Protein AF-A0A7V2Z193-F1 (afdb_monomer)

Mean predicted aligned error: 3.01 Å

Foldseek 3Di:
DEEEPLFLQFCVVLVVVVVVVCQLPPNPDPVSVCCVVPPDDDYHHHLPPVCNVVVHRQVCDPPARSQFQQFDHGPDPSSNCCVVCVLVVCVLQAAEAEYEGQNDDDDQLNVADEWQADPPPQQNVLRLVVQVVCQVPPDDDHHGHSVSYAHQPHDCNYPVVNPRHHGPLHSVCPHHNYRYRIYD

Secondary structure (DSSP, 8-state):
-EEE-SSTT-THHHHHHHHHHHHHHH--SHHHHHHHHH----EES-SSHHHHHHT---TT-SSS-GGGBTSSS-SSHHHHHHHHHHHHHHTT---EEEEE----SSSTTTTSB--B--SSHHHHHHHHHHHHHHHHH--SS--B-GGG-B-TTBTTBSGGGGTT-B-HHHHHTTSTT-SEEEE-

Radius of gyration: 15.98 Å; Cα contacts (8 Å, |Δi|>4): 306; chains: 1; bounding box: 36×36×44 Å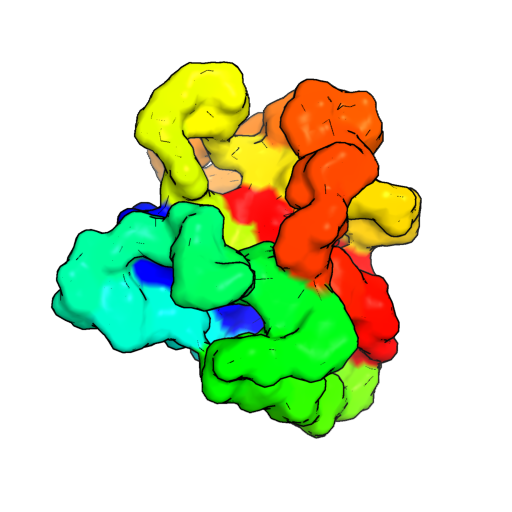

Structure (mmCIF, N/CA/C/O backbone):
data_AF-A0A7V2Z193-F1
#
_entry.id   AF-A0A7V2Z193-F1
#
loop_
_atom_site.group_PDB
_atom_site.id
_atom_site.type_symbol
_atom_site.label_atom_id
_atom_site.label_alt_id
_atom_site.label_comp_id
_atom_site.label_asym_id
_atom_site.label_entity_id
_atom_site.label_seq_id
_atom_site.pdbx_PDB_ins_code
_atom_site.Cartn_x
_atom_site.Cartn_y
_atom_site.Cartn_z
_atom_site.occupancy
_atom_site.B_iso_or_equiv
_atom_site.auth_seq_id
_atom_site.auth_comp_id
_atom_site.auth_asym_id
_atom_site.auth_atom_id
_atom_site.pdbx_PDB_model_num
ATOM 1 N N . MET A 1 1 ? -5.030 -5.601 4.490 1.00 96.94 1 MET A N 1
ATOM 2 C CA . MET A 1 1 ? -3.732 -6.022 3.927 1.00 96.94 1 MET A CA 1
ATOM 3 C C . MET A 1 1 ? -2.766 -4.854 3.971 1.00 96.94 1 MET A C 1
ATOM 5 O O . MET A 1 1 ? -3.168 -3.756 3.600 1.00 96.94 1 MET A O 1
ATOM 9 N N . ILE A 1 2 ? -1.534 -5.078 4.424 1.00 98.50 2 ILE A N 1
ATOM 10 C CA . ILE A 1 2 ? -0.455 -4.082 4.411 1.00 98.50 2 ILE A CA 1
ATOM 11 C C . ILE A 1 2 ? 0.783 -4.733 3.792 1.00 98.50 2 ILE A C 1
ATOM 13 O O . ILE A 1 2 ? 1.242 -5.763 4.286 1.00 98.50 2 ILE A O 1
ATOM 17 N N . THR A 1 3 ? 1.315 -4.153 2.724 1.00 98.44 3 THR A N 1
ATOM 18 C CA . THR A 1 3 ? 2.575 -4.562 2.098 1.00 98.44 3 THR A CA 1
ATOM 19 C C . THR A 1 3 ? 3.629 -3.487 2.267 1.00 98.44 3 THR A C 1
ATOM 21 O O . THR A 1 3 ? 3.339 -2.295 2.377 1.00 98.44 3 THR A O 1
ATOM 24 N N . CYS A 1 4 ? 4.875 -3.932 2.311 1.00 98.25 4 CYS A N 1
ATOM 25 C CA . CYS A 1 4 ? 6.049 -3.087 2.365 1.00 98.25 4 CYS A CA 1
ATOM 26 C C . CYS A 1 4 ? 7.121 -3.688 1.460 1.00 98.25 4 CYS A C 1
ATOM 28 O O . CYS A 1 4 ? 7.190 -4.910 1.284 1.00 98.25 4 CYS A O 1
ATOM 30 N N . ARG A 1 5 ? 8.029 -2.835 0.978 1.00 97.25 5 ARG A N 1
ATOM 31 C CA . ARG A 1 5 ? 9.293 -3.272 0.365 1.00 97.25 5 ARG A CA 1
ATOM 32 C C . ARG A 1 5 ? 9.087 -4.113 -0.894 1.00 97.25 5 ARG A C 1
ATOM 34 O O . ARG A 1 5 ? 9.809 -5.081 -1.119 1.00 97.25 5 ARG A O 1
ATOM 41 N N . HIS A 1 6 ? 8.126 -3.727 -1.734 1.00 97.38 6 HIS A N 1
ATOM 42 C CA . HIS A 1 6 ? 8.181 -4.102 -3.149 1.00 97.38 6 HIS A CA 1
ATOM 43 C C . HIS A 1 6 ? 9.456 -3.554 -3.780 1.00 97.38 6 HIS A C 1
ATOM 45 O O . HIS A 1 6 ? 10.157 -4.282 -4.469 1.00 97.38 6 HIS A O 1
ATOM 51 N N . HIS A 1 7 ? 9.821 -2.308 -3.475 1.00 96.44 7 HIS A N 1
ATOM 52 C CA . HIS A 1 7 ? 11.173 -1.831 -3.735 1.00 96.44 7 HIS A CA 1
ATOM 53 C C . HIS A 1 7 ? 12.033 -2.034 -2.481 1.00 96.44 7 HIS A C 1
ATOM 55 O O . HIS A 1 7 ? 11.823 -1.424 -1.428 1.00 96.44 7 HIS A O 1
ATOM 61 N N . CYS A 1 8 ? 13.018 -2.916 -2.593 1.00 94.94 8 CYS A N 1
ATOM 62 C CA . CYS A 1 8 ? 13.826 -3.384 -1.477 1.00 94.94 8 CYS A CA 1
ATOM 63 C C . CYS A 1 8 ? 14.765 -2.345 -0.842 1.00 94.94 8 CYS A C 1
ATOM 65 O O . CYS A 1 8 ? 15.357 -2.657 0.182 1.00 94.94 8 CYS A O 1
ATOM 67 N N . CYS A 1 9 ? 14.907 -1.116 -1.347 1.00 94.62 9 CYS A N 1
ATOM 68 C CA . CYS A 1 9 ? 15.677 -0.071 -0.651 1.00 94.62 9 CYS A CA 1
ATOM 69 C C . CYS A 1 9 ? 14.842 0.788 0.310 1.00 94.62 9 CYS A C 1
ATOM 71 O O . CYS A 1 9 ? 15.392 1.477 1.166 1.00 94.62 9 CYS A O 1
ATOM 73 N N . GLU A 1 10 ? 13.512 0.742 0.212 1.00 95.56 10 GLU A N 1
ATOM 74 C CA . GLU A 1 10 ? 12.585 1.673 0.868 1.00 95.56 10 GLU A CA 1
ATOM 75 C C . GLU A 1 10 ? 12.369 1.371 2.358 1.00 95.56 10 GLU A C 1
ATOM 77 O O . GLU A 1 10 ? 11.301 0.953 2.776 1.00 95.56 10 GLU A O 1
ATOM 82 N N . MET A 1 11 ? 13.420 1.458 3.176 1.00 94.38 11 MET A N 1
ATOM 83 C CA . MET A 1 11 ? 13.423 0.879 4.534 1.00 94.38 11 MET A CA 1
ATOM 84 C C . MET A 1 11 ? 12.600 1.680 5.541 1.00 94.38 11 MET A C 1
ATOM 86 O O . MET A 1 11 ? 12.178 1.143 6.562 1.00 94.38 11 MET A O 1
ATOM 90 N N . MET A 1 12 ? 12.343 2.959 5.253 1.00 93.25 12 MET A N 1
ATOM 91 C CA . MET A 1 12 ? 11.612 3.840 6.166 1.00 93.25 12 MET A CA 1
ATOM 92 C C . MET A 1 12 ? 10.197 3.327 6.440 1.00 93.25 12 MET A C 1
ATOM 94 O O . MET A 1 12 ? 9.686 3.476 7.548 1.00 93.25 12 MET A O 1
ATOM 98 N N . VAL A 1 13 ? 9.591 2.644 5.468 1.00 94.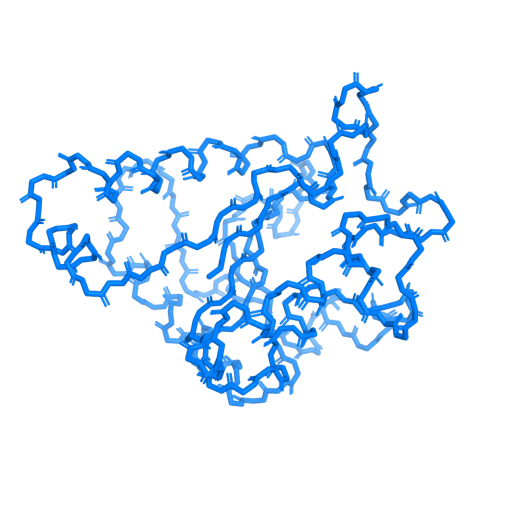75 13 VAL A N 1
ATOM 99 C CA . VAL A 1 13 ? 8.236 2.101 5.597 1.00 94.75 13 VAL A CA 1
ATOM 100 C C . VAL A 1 13 ? 8.154 0.943 6.594 1.00 94.75 13 VAL A C 1
ATOM 102 O O . VAL A 1 13 ? 7.091 0.707 7.167 1.00 94.75 13 VAL A O 1
ATOM 105 N N . ASN A 1 14 ? 9.269 0.255 6.879 1.00 96.81 14 ASN A N 1
ATOM 106 C CA . ASN A 1 14 ? 9.291 -0.776 7.914 1.00 96.81 14 ASN A CA 1
ATOM 107 C C . ASN A 1 14 ? 9.116 -0.176 9.319 1.00 96.81 14 ASN A C 1
ATOM 109 O O . ASN A 1 14 ? 8.460 -0.784 10.158 1.00 96.81 14 ASN A O 1
ATOM 113 N N . TYR A 1 15 ? 9.611 1.040 9.567 1.00 95.69 15 TYR A N 1
ATOM 114 C CA . TYR A 1 15 ? 9.345 1.742 10.828 1.00 95.69 15 TYR A CA 1
ATOM 115 C C . TYR A 1 15 ? 7.880 2.182 10.936 1.00 95.69 15 TYR A C 1
ATOM 117 O O . TYR A 1 15 ? 7.301 2.159 12.021 1.00 95.69 15 TYR A O 1
ATOM 125 N N . VAL A 1 16 ? 7.252 2.535 9.808 1.00 95.00 16 VAL A N 1
ATOM 126 C CA . VAL A 1 16 ? 5.815 2.839 9.768 1.00 95.00 16 VAL A CA 1
ATOM 127 C C . VAL A 1 16 ? 5.007 1.597 10.138 1.00 95.00 16 VAL A C 1
ATOM 129 O O . VAL A 1 16 ? 4.164 1.669 11.032 1.00 95.00 16 VAL A O 1
ATOM 132 N N . VAL A 1 17 ? 5.283 0.445 9.513 1.00 97.25 17 VAL A N 1
ATOM 133 C CA . VAL A 1 17 ? 4.541 -0.787 9.820 1.00 97.25 17 VAL A CA 1
ATOM 134 C C . VAL A 1 17 ? 4.829 -1.304 11.232 1.00 97.25 17 VAL A C 1
ATOM 136 O O . VAL A 1 17 ? 3.913 -1.810 11.873 1.00 97.25 17 VAL A O 1
ATOM 139 N N . GLU A 1 18 ? 6.040 -1.115 11.767 1.00 97.25 18 GLU A N 1
ATOM 140 C CA . GLU A 1 18 ? 6.349 -1.405 13.174 1.00 97.25 18 GLU A CA 1
ATOM 141 C C . GLU A 1 18 ? 5.464 -0.578 14.118 1.00 97.25 18 GLU A C 1
ATOM 143 O O . GLU A 1 18 ? 4.825 -1.138 15.010 1.00 97.25 18 GLU A O 1
ATOM 148 N N . GLY A 1 19 ? 5.341 0.731 13.875 1.00 95.06 19 GLY A N 1
ATOM 149 C CA . GLY A 1 19 ? 4.452 1.607 14.642 1.00 95.06 19 GLY A CA 1
ATOM 150 C C . GLY A 1 19 ? 2.979 1.204 14.532 1.00 95.06 19 GLY A C 1
ATOM 151 O O . GLY A 1 19 ? 2.268 1.178 15.538 1.00 95.06 19 GLY A O 1
ATOM 152 N N . MET A 1 20 ? 2.523 0.819 13.334 1.00 95.50 20 MET A N 1
ATOM 153 C CA . MET A 1 20 ? 1.171 0.286 13.141 1.00 95.50 20 MET A CA 1
ATOM 154 C C . MET A 1 20 ? 0.962 -0.992 13.959 1.00 95.50 20 MET A C 1
ATOM 156 O O . MET A 1 20 ? -0.044 -1.110 14.656 1.00 95.50 20 MET A O 1
ATOM 160 N N . ILE A 1 21 ? 1.898 -1.944 13.902 1.00 97.12 21 ILE A N 1
ATOM 161 C CA . ILE A 1 21 ? 1.822 -3.209 14.647 1.00 97.12 21 ILE A CA 1
ATOM 162 C C . ILE A 1 21 ? 1.809 -2.946 16.153 1.00 97.12 21 ILE A C 1
ATOM 164 O O . ILE A 1 21 ? 0.962 -3.498 16.854 1.00 97.12 21 ILE A O 1
ATOM 168 N N . ALA A 1 22 ? 2.686 -2.073 16.650 1.00 96.31 22 ALA A N 1
ATOM 169 C CA . ALA A 1 22 ? 2.729 -1.700 18.060 1.00 96.31 22 ALA A CA 1
ATOM 170 C C . ALA A 1 22 ? 1.399 -1.086 18.523 1.00 96.31 22 ALA A C 1
ATOM 172 O O . ALA A 1 22 ? 0.868 -1.486 19.564 1.00 96.31 22 ALA A O 1
ATOM 173 N N . PHE A 1 23 ? 0.823 -0.182 17.719 1.00 95.50 23 PHE A N 1
ATOM 174 C CA . PHE A 1 23 ? -0.488 0.401 17.993 1.00 95.50 23 PHE A CA 1
ATOM 175 C C . PHE A 1 23 ? -1.572 -0.681 18.061 1.00 95.50 23 PHE A C 1
ATOM 177 O O . PHE A 1 23 ? -2.299 -0.791 19.047 1.00 95.50 23 PHE A O 1
ATOM 184 N N . MET A 1 24 ? -1.641 -1.536 17.039 1.00 95.50 24 MET A N 1
ATOM 185 C CA . MET A 1 24 ? -2.648 -2.589 16.945 1.00 95.50 24 MET A CA 1
ATOM 186 C C . MET A 1 24 ? -2.533 -3.605 18.078 1.00 95.50 24 MET A C 1
ATOM 188 O O . MET A 1 24 ? -3.556 -3.994 18.623 1.00 95.50 24 MET A O 1
ATOM 192 N N . LEU A 1 25 ? -1.333 -4.030 18.472 1.00 94.94 25 LEU A N 1
ATOM 193 C CA . LEU A 1 25 ? -1.164 -5.100 19.460 1.00 94.94 25 LEU A CA 1
ATOM 194 C C . LEU A 1 25 ? -1.267 -4.622 20.911 1.00 94.94 25 LEU A C 1
ATOM 196 O O . LEU A 1 25 ? -1.819 -5.349 21.737 1.00 94.94 25 LEU A O 1
ATOM 200 N N . SER A 1 26 ? -0.773 -3.421 21.220 1.00 94.75 26 SER A N 1
ATOM 201 C CA . SER A 1 26 ? -0.469 -3.052 22.610 1.00 94.75 26 SER A CA 1
ATOM 202 C C . SER A 1 26 ? -1.070 -1.728 23.071 1.00 94.75 26 SER A C 1
ATOM 204 O O . SER A 1 26 ? -1.127 -1.489 24.277 1.00 94.75 26 SER A O 1
ATOM 206 N N . ASP A 1 27 ? -1.526 -0.862 22.163 1.00 96.38 27 ASP A N 1
ATOM 207 C CA . ASP A 1 27 ? -2.028 0.454 22.562 1.00 96.38 27 ASP A CA 1
ATOM 208 C C . ASP A 1 27 ? -3.358 0.332 23.343 1.00 9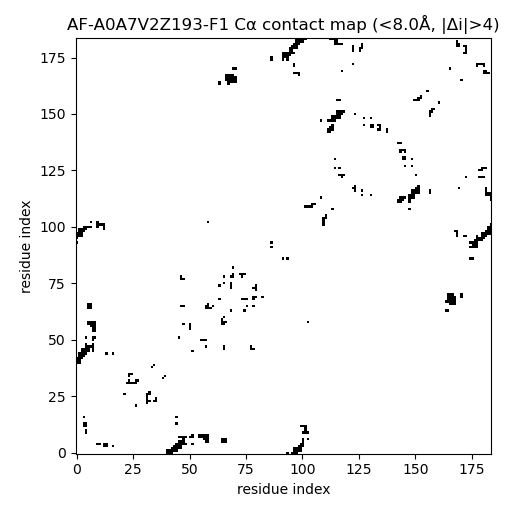6.38 27 ASP A C 1
ATOM 210 O O . ASP A 1 27 ? -4.235 -0.471 22.967 1.00 96.38 27 ASP A O 1
ATOM 214 N N . PRO A 1 28 ? -3.513 1.073 24.459 1.00 96.31 28 PRO A N 1
ATOM 215 C CA . PRO A 1 28 ? -4.716 1.032 25.280 1.00 96.31 28 PRO A CA 1
ATOM 216 C C . PRO A 1 28 ? -5.885 1.834 24.696 1.00 96.31 28 PRO A C 1
ATOM 218 O O . PRO A 1 28 ? -6.988 1.723 25.233 1.00 96.31 28 PRO A O 1
ATOM 221 N N . ALA A 1 29 ? -5.688 2.630 23.640 1.00 95.31 29 ALA A N 1
ATOM 222 C CA . ALA A 1 29 ? -6.742 3.434 23.036 1.00 95.31 29 ALA A CA 1
ATOM 223 C C . ALA A 1 29 ? -7.944 2.566 22.605 1.00 95.31 29 ALA A C 1
ATOM 225 O O . ALA A 1 29 ? -7.756 1.449 22.103 1.00 95.31 29 ALA A O 1
ATOM 226 N N . PRO A 1 30 ? -9.188 3.063 22.757 1.00 96.88 30 PRO A N 1
ATOM 227 C CA . PRO A 1 30 ? -10.386 2.334 22.342 1.00 96.88 30 PRO A CA 1
ATOM 228 C C . PRO A 1 30 ? -10.344 1.880 20.879 1.00 96.88 30 PRO A C 1
ATOM 230 O O . PRO A 1 30 ? -10.802 0.786 20.558 1.00 96.88 30 PRO A O 1
ATOM 233 N N . GLU A 1 31 ? -9.752 2.683 19.993 1.00 95.00 31 GLU A N 1
ATOM 234 C CA . GLU A 1 31 ? -9.587 2.346 18.581 1.00 95.00 31 GLU A CA 1
ATOM 235 C C . GLU A 1 31 ? -8.695 1.116 18.383 1.00 95.00 31 GLU A C 1
ATOM 237 O O . GLU A 1 31 ? -9.049 0.223 17.616 1.00 95.00 31 GLU A O 1
ATOM 242 N N . ALA A 1 32 ? -7.575 1.020 19.104 1.00 96.56 32 ALA A N 1
ATOM 243 C CA . ALA A 1 32 ? -6.684 -0.135 19.031 1.00 96.56 32 ALA A CA 1
ATOM 244 C C . ALA A 1 32 ? -7.358 -1.408 19.572 1.00 96.56 32 ALA A C 1
ATOM 246 O O . ALA A 1 32 ? -7.250 -2.478 18.973 1.00 96.56 32 ALA A O 1
ATOM 247 N N . GLN A 1 33 ? -8.121 -1.293 20.665 1.00 97.38 33 GLN A N 1
ATOM 248 C CA . GLN A 1 33 ? -8.916 -2.402 21.208 1.00 97.38 33 GLN A CA 1
ATOM 249 C C . GLN A 1 33 ? -9.986 -2.887 20.218 1.00 97.38 33 GLN A C 1
ATOM 251 O O . GLN A 1 33 ? -10.180 -4.094 20.039 1.00 97.38 33 GLN A O 1
ATOM 256 N N . TRP A 1 34 ? -10.669 -1.954 19.552 1.00 97.69 34 TRP A N 1
ATOM 257 C CA . TRP A 1 34 ? -11.643 -2.278 18.515 1.00 97.69 34 TRP A CA 1
ATOM 258 C C . TRP A 1 34 ? -10.989 -2.997 17.330 1.00 97.69 34 TRP A C 1
ATOM 260 O O . TRP A 1 34 ? -11.488 -4.038 16.906 1.00 97.69 34 TRP A O 1
ATOM 270 N N . LEU A 1 35 ? -9.834 -2.517 16.851 1.00 97.00 35 LEU A N 1
ATOM 271 C CA . LEU A 1 35 ? -9.088 -3.183 15.779 1.00 97.00 35 LEU A CA 1
ATOM 272 C C . LEU A 1 35 ? -8.742 -4.634 16.141 1.00 97.00 35 LEU A C 1
ATOM 274 O O . LEU A 1 35 ? -9.025 -5.526 15.349 1.00 97.00 35 LEU A O 1
ATOM 278 N N . ARG A 1 36 ? -8.223 -4.897 17.349 1.00 95.19 36 ARG A N 1
ATOM 279 C CA . ARG A 1 36 ? -7.878 -6.264 17.798 1.00 95.19 36 ARG A CA 1
ATOM 280 C C . ARG A 1 36 ? -9.062 -7.225 17.842 1.00 95.19 36 ARG A C 1
ATOM 282 O O . ARG A 1 36 ? -8.878 -8.425 17.680 1.00 95.19 36 ARG A O 1
ATOM 289 N N . SER A 1 37 ? -10.253 -6.709 18.131 1.00 96.38 37 SER A N 1
ATOM 290 C CA . SER A 1 37 ? -11.462 -7.521 18.310 1.00 96.38 37 SER A CA 1
ATOM 291 C C . SER A 1 37 ? -12.304 -7.651 17.042 1.00 96.38 37 SER A C 1
ATOM 293 O O . SER A 1 37 ? -13.131 -8.555 16.964 1.00 96.38 37 SER A O 1
ATOM 295 N N . SER A 1 38 ? -12.115 -6.755 16.070 1.00 97.12 38 SER A N 1
ATOM 296 C CA . SER A 1 38 ? -13.038 -6.594 14.939 1.00 97.12 38 SER A CA 1
ATOM 297 C C . SER A 1 38 ? -12.369 -6.658 13.568 1.00 97.12 38 SER A C 1
ATOM 299 O O . SER A 1 38 ? -13.074 -6.741 12.563 1.00 97.12 38 SER A O 1
ATOM 301 N N . VAL A 1 39 ? -11.036 -6.592 13.496 1.00 97.19 39 VAL A N 1
ATOM 302 C CA . VAL A 1 39 ? -10.301 -6.506 12.230 1.00 97.19 39 VAL A CA 1
ATOM 303 C C . VAL A 1 39 ? -9.207 -7.563 12.172 1.00 97.19 39 VAL A C 1
ATOM 305 O O . VAL A 1 39 ? -8.401 -7.706 13.087 1.00 97.19 39 VAL A O 1
ATOM 308 N N . GLU A 1 40 ? -9.158 -8.277 11.051 1.00 97.06 40 GLU A N 1
ATOM 309 C CA . GLU A 1 40 ? -8.068 -9.193 10.735 1.00 97.06 40 GLU A CA 1
ATOM 310 C C . GLU A 1 40 ? -7.017 -8.484 9.873 1.00 97.06 40 GLU A C 1
ATOM 312 O O . GLU A 1 40 ? -7.336 -7.830 8.873 1.00 97.06 40 GLU A O 1
ATOM 317 N N . PHE A 1 41 ? -5.747 -8.620 10.254 1.00 97.31 41 PHE A N 1
ATOM 318 C CA . PHE A 1 41 ? -4.625 -8.014 9.549 1.00 97.31 41 PHE A CA 1
ATOM 319 C C . PHE A 1 41 ? -3.740 -9.085 8.925 1.00 97.31 41 PHE A C 1
ATOM 321 O O . PHE A 1 41 ? -3.175 -9.922 9.620 1.00 97.31 41 PHE A O 1
ATOM 328 N N . LEU A 1 42 ? -3.551 -8.982 7.612 1.00 97.75 42 LEU A N 1
ATOM 329 C CA . LEU A 1 42 ? -2.461 -9.628 6.895 1.00 97.75 42 LEU A CA 1
ATOM 330 C C . LEU A 1 42 ? -1.409 -8.564 6.573 1.00 97.75 42 LEU A C 1
ATOM 332 O O . LEU A 1 42 ? -1.738 -7.539 5.962 1.00 97.75 42 LEU A O 1
ATOM 336 N N . ILE A 1 43 ? -0.174 -8.786 7.026 1.00 98.25 43 ILE A N 1
ATOM 337 C CA . ILE A 1 43 ? 0.944 -7.848 6.890 1.00 98.25 43 ILE A CA 1
ATOM 338 C C . ILE A 1 43 ? 2.137 -8.583 6.291 1.00 98.25 43 ILE A C 1
ATOM 340 O O . ILE A 1 43 ? 2.565 -9.607 6.820 1.00 98.25 43 ILE A O 1
ATOM 344 N N . VAL A 1 44 ? 2.689 -8.039 5.209 1.00 98.31 44 VAL A N 1
ATOM 345 C CA . VAL A 1 44 ? 3.875 -8.572 4.534 1.00 98.31 44 VAL A CA 1
ATOM 346 C C . VAL A 1 44 ? 4.957 -7.494 4.551 1.00 98.31 44 VAL A C 1
ATOM 348 O O . VAL A 1 44 ? 4.934 -6.592 3.713 1.00 98.31 44 VAL A O 1
ATOM 351 N N . PRO A 1 45 ? 5.889 -7.547 5.524 1.00 97.56 45 PRO A N 1
ATOM 352 C CA . PRO A 1 45 ? 6.872 -6.484 5.734 1.00 97.56 45 PRO A CA 1
ATOM 353 C C . PRO A 1 45 ? 7.983 -6.463 4.674 1.00 97.56 45 PRO A C 1
ATOM 355 O O . PRO A 1 45 ? 8.676 -5.455 4.545 1.00 97.56 45 PRO A O 1
ATOM 358 N N . PHE A 1 46 ? 8.159 -7.565 3.938 1.00 97.94 46 PHE A N 1
ATOM 359 C CA . PHE A 1 46 ? 9.148 -7.709 2.875 1.00 97.94 46 PHE A CA 1
ATOM 360 C C . PHE A 1 46 ? 8.549 -8.476 1.699 1.00 97.94 46 PHE A C 1
ATOM 362 O O . PHE A 1 46 ? 8.466 -9.703 1.751 1.00 97.94 46 PHE A O 1
ATOM 369 N N . VAL A 1 47 ? 8.125 -7.770 0.649 1.00 98.12 47 VAL A N 1
ATOM 370 C CA . VAL A 1 47 ? 7.720 -8.430 -0.603 1.00 98.12 47 VAL A CA 1
ATOM 371 C C . VAL A 1 47 ? 8.944 -8.878 -1.409 1.00 98.12 47 VAL A C 1
ATOM 373 O O . VAL A 1 47 ? 8.974 -10.017 -1.869 1.00 98.12 47 VAL A O 1
ATOM 376 N N . ASP A 1 48 ? 9.975 -8.037 -1.525 1.00 97.31 48 ASP A N 1
ATOM 377 C CA . ASP A 1 48 ? 11.270 -8.391 -2.126 1.00 97.31 48 ASP A CA 1
ATOM 378 C C . ASP A 1 48 ? 12.317 -8.663 -1.031 1.00 97.31 48 ASP A C 1
ATOM 380 O O . ASP A 1 48 ? 13.210 -7.852 -0.783 1.00 97.31 48 ASP A O 1
ATOM 384 N N . LYS A 1 49 ? 12.162 -9.782 -0.303 1.00 97.19 49 LYS A N 1
ATOM 385 C CA . LYS A 1 49 ? 13.075 -10.164 0.793 1.00 97.19 49 LYS A CA 1
ATOM 386 C C . LYS A 1 49 ? 14.505 -10.389 0.301 1.00 97.19 49 LYS A C 1
ATOM 388 O O . LYS A 1 49 ? 15.429 -9.911 0.949 1.00 97.19 49 LYS A O 1
ATOM 393 N N . ASP A 1 50 ? 14.681 -11.070 -0.825 1.00 96.19 50 ASP A N 1
ATOM 394 C CA . ASP A 1 50 ? 16.012 -11.375 -1.356 1.00 96.19 50 ASP A CA 1
ATOM 395 C C . ASP A 1 50 ? 16.737 -10.079 -1.747 1.00 96.19 50 ASP A C 1
ATOM 397 O O . ASP A 1 50 ? 17.864 -9.845 -1.323 1.00 96.19 50 ASP A O 1
ATOM 401 N N . GLY A 1 51 ? 16.050 -9.151 -2.430 1.00 96.44 51 GLY A N 1
ATOM 402 C CA . GLY A 1 51 ? 16.615 -7.837 -2.741 1.00 96.44 51 GLY A CA 1
ATOM 403 C C . GLY A 1 51 ? 16.948 -7.009 -1.494 1.00 96.44 51 GLY A C 1
ATOM 404 O O . GLY A 1 51 ? 17.885 -6.212 -1.512 1.00 96.44 51 GLY A O 1
ATOM 405 N N . VAL A 1 52 ? 16.214 -7.191 -0.388 1.00 96.75 52 VAL A N 1
ATOM 406 C CA . VAL A 1 52 ? 16.545 -6.546 0.896 1.00 96.75 52 VAL A CA 1
ATOM 407 C C . VAL A 1 52 ? 17.871 -7.074 1.436 1.00 96.75 52 VAL A C 1
ATOM 409 O O . VAL A 1 52 ? 18.685 -6.278 1.901 1.00 96.75 52 VAL A O 1
ATOM 412 N N . GLU A 1 53 ? 18.074 -8.391 1.400 1.00 97.56 53 GLU A N 1
ATOM 413 C CA . GLU A 1 53 ? 19.297 -9.038 1.891 1.00 97.56 53 GLU A CA 1
ATOM 414 C C . GLU A 1 53 ? 20.511 -8.702 1.019 1.00 97.56 53 GLU A C 1
ATOM 416 O O . GLU A 1 53 ? 21.591 -8.449 1.552 1.00 97.56 53 GLU A O 1
ATOM 421 N N . ASP A 1 54 ? 20.308 -8.595 -0.294 1.00 96.81 54 ASP A N 1
ATOM 422 C CA . ASP A 1 54 ? 21.351 -8.249 -1.263 1.00 96.81 54 ASP A CA 1
ATOM 423 C C . ASP A 1 54 ? 21.699 -6.747 -1.282 1.00 96.81 54 ASP A C 1
ATOM 425 O O . ASP A 1 54 ? 22.703 -6.342 -1.871 1.00 96.81 54 ASP A O 1
ATOM 429 N N . GLY A 1 55 ? 20.894 -5.898 -0.630 1.00 94.50 55 GLY A N 1
ATOM 430 C CA . GLY A 1 55 ? 21.080 -4.444 -0.648 1.00 94.50 55 GLY A CA 1
ATOM 431 C C . GLY A 1 55 ? 20.716 -3.797 -1.989 1.00 94.50 55 GLY A C 1
ATOM 432 O O . GLY A 1 55 ? 21.263 -2.750 -2.342 1.00 94.50 55 GLY A O 1
ATOM 433 N N . ASP A 1 56 ? 19.800 -4.410 -2.739 1.00 93.75 56 ASP A N 1
ATOM 434 C CA . ASP A 1 56 ? 19.343 -3.921 -4.036 1.00 93.75 56 ASP A CA 1
ATOM 435 C C . ASP A 1 56 ? 18.501 -2.638 -3.908 1.00 93.75 56 ASP A C 1
ATOM 437 O O . ASP A 1 56 ? 17.899 -2.332 -2.874 1.00 93.75 56 ASP A O 1
ATOM 441 N N . GLN A 1 57 ? 18.377 -1.902 -5.020 1.00 90.06 57 GLN A N 1
ATOM 442 C CA . GLN A 1 57 ? 17.463 -0.759 -5.094 1.00 90.06 57 GLN A CA 1
ATOM 443 C C . GLN A 1 57 ? 15.982 -1.175 -5.196 1.00 90.06 57 GLN A C 1
ATOM 445 O O . GLN A 1 57 ? 15.095 -0.503 -4.672 1.00 90.06 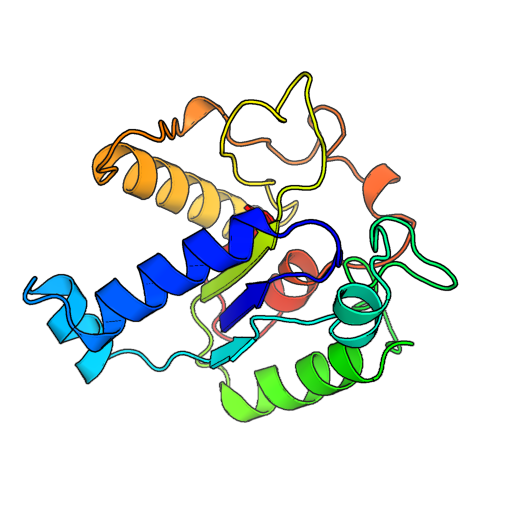57 GLN A O 1
ATOM 450 N N . GLY A 1 58 ? 15.684 -2.259 -5.913 1.00 91.31 58 GLY A N 1
ATOM 451 C CA . GLY A 1 58 ? 14.326 -2.793 -6.100 1.00 91.31 58 GLY A CA 1
ATOM 452 C C . GLY A 1 58 ? 13.464 -2.035 -7.113 1.00 91.31 58 GLY A C 1
ATOM 453 O O . GLY A 1 58 ? 12.814 -2.658 -7.952 1.00 91.31 58 GLY A O 1
ATOM 454 N N . LYS A 1 59 ? 13.498 -0.699 -7.106 1.00 91.25 59 LYS A N 1
ATOM 455 C CA . LYS A 1 59 ? 12.794 0.118 -8.106 1.00 91.25 59 LYS A CA 1
ATOM 456 C C . LYS A 1 59 ? 13.398 -0.071 -9.498 1.00 91.25 59 LYS A C 1
ATOM 458 O O . LYS A 1 59 ? 14.611 0.025 -9.675 1.00 91.25 59 LYS A O 1
ATOM 463 N N . ASN A 1 60 ? 12.544 -0.289 -10.493 1.00 90.31 60 ASN A N 1
ATOM 464 C CA . ASN A 1 60 ? 12.890 -0.635 -11.872 1.00 90.31 60 ASN A CA 1
ATOM 465 C C . ASN A 1 60 ? 13.785 -1.887 -11.993 1.00 90.31 60 ASN A C 1
ATOM 467 O O . ASN A 1 60 ? 14.565 -2.003 -12.946 1.00 90.31 60 ASN A O 1
ATOM 471 N N . ARG A 1 61 ? 13.704 -2.822 -11.033 1.00 89.81 61 ARG A N 1
ATOM 472 C CA . ARG A 1 61 ? 14.472 -4.077 -11.069 1.00 89.81 61 ARG A CA 1
ATOM 473 C C . ARG A 1 61 ? 14.069 -4.924 -12.280 1.00 89.81 61 ARG A C 1
ATOM 475 O O . ARG A 1 61 ? 12.916 -4.935 -12.705 1.00 89.81 61 ARG A O 1
ATOM 482 N N . ARG A 1 62 ? 15.044 -5.623 -12.867 1.00 89.06 62 ARG A N 1
ATOM 483 C CA . ARG A 1 62 ? 14.826 -6.528 -14.007 1.00 89.06 62 ARG A CA 1
ATOM 484 C C . ARG A 1 62 ? 14.421 -7.929 -13.521 1.00 89.06 62 ARG A C 1
ATOM 486 O O . ARG A 1 62 ? 14.875 -8.329 -12.455 1.00 89.06 62 ARG A O 1
ATOM 493 N N . PRO A 1 63 ? 13.657 -8.703 -14.316 1.00 90.50 63 PRO A N 1
ATOM 494 C CA . PRO A 1 63 ? 13.071 -8.324 -15.605 1.00 90.50 63 PRO A CA 1
ATOM 495 C C . PRO A 1 63 ? 11.776 -7.503 -15.478 1.00 90.50 63 PRO A C 1
ATOM 497 O O . PRO A 1 63 ? 11.382 -6.867 -16.451 1.00 90.50 63 PRO A O 1
ATOM 500 N N . ARG A 1 64 ? 11.162 -7.460 -14.290 1.00 92.25 64 ARG A N 1
ATOM 501 C CA . ARG A 1 64 ? 10.032 -6.587 -13.957 1.00 92.25 64 ARG A CA 1
ATOM 502 C C . ARG A 1 64 ? 10.169 -6.107 -12.517 1.00 92.25 64 ARG A C 1
ATOM 504 O O . ARG A 1 64 ? 10.588 -6.862 -11.641 1.00 92.25 64 ARG A O 1
ATOM 511 N N . ASP A 1 65 ? 9.790 -4.861 -12.289 1.00 94.19 65 ASP A N 1
ATOM 512 C CA . ASP A 1 65 ? 9.713 -4.276 -10.958 1.00 94.19 65 ASP A CA 1
ATOM 513 C C . ASP A 1 65 ? 8.673 -5.041 -10.113 1.00 94.19 65 ASP A C 1
ATOM 515 O O . ASP A 1 65 ? 7.555 -5.264 -10.580 1.00 94.19 65 ASP A O 1
ATOM 519 N N . HIS A 1 66 ? 9.017 -5.439 -8.882 1.00 95.81 66 HIS A N 1
ATOM 520 C CA . HIS A 1 66 ? 8.086 -6.101 -7.956 1.00 95.81 66 HIS A CA 1
ATOM 521 C C . HIS A 1 66 ? 6.810 -5.273 -7.738 1.00 95.81 66 HIS A C 1
ATOM 523 O O . HIS A 1 66 ? 5.707 -5.816 -7.723 1.00 95.81 66 HIS A O 1
ATOM 529 N N . GLY A 1 67 ? 6.935 -3.948 -7.643 1.00 94.75 67 GLY A N 1
ATOM 530 C CA . GLY A 1 67 ? 5.829 -2.998 -7.546 1.00 94.75 67 GLY A CA 1
ATOM 531 C C . GLY A 1 67 ? 5.051 -2.812 -8.852 1.00 94.75 67 GLY A C 1
ATOM 532 O O . GLY A 1 67 ? 4.192 -1.931 -8.923 1.00 94.75 67 GLY A O 1
ATOM 533 N N . ARG A 1 68 ? 5.351 -3.587 -9.901 1.00 95.56 68 ARG A N 1
ATOM 534 C CA . ARG A 1 68 ? 4.628 -3.654 -11.184 1.00 95.56 68 ARG A CA 1
ATOM 535 C C . ARG A 1 68 ? 4.271 -5.087 -11.597 1.00 95.56 68 ARG A C 1
ATOM 537 O O . ARG A 1 68 ? 3.783 -5.304 -12.705 1.00 95.56 68 ARG A O 1
ATOM 544 N N . ASP A 1 69 ? 4.505 -6.066 -10.728 1.00 97.00 69 ASP A N 1
ATOM 545 C CA . ASP A 1 69 ? 4.392 -7.488 -11.053 1.00 97.00 69 ASP A CA 1
ATOM 546 C C . ASP A 1 69 ? 3.031 -8.106 -10.691 1.00 97.00 69 ASP A C 1
ATOM 548 O O . ASP A 1 69 ? 2.941 -9.261 -10.271 1.00 97.00 69 ASP A O 1
ATOM 552 N N . TYR A 1 70 ? 1.959 -7.326 -10.855 1.00 96.94 70 TYR A N 1
ATOM 553 C CA . TYR A 1 70 ? 0.581 -7.779 -10.640 1.00 96.94 70 TYR A CA 1
ATOM 554 C C . TYR A 1 70 ? -0.232 -7.934 -11.931 1.00 96.94 70 TYR A C 1
ATOM 556 O O . TYR A 1 70 ? -1.342 -8.457 -11.881 1.00 96.94 70 TYR A O 1
ATOM 564 N N . LEU A 1 71 ? 0.353 -7.569 -13.078 1.00 92.88 71 LEU A N 1
ATOM 565 C CA . LEU A 1 71 ? -0.254 -7.752 -14.396 1.00 92.88 71 LEU A CA 1
ATOM 566 C C . LEU A 1 71 ? -0.034 -9.188 -14.895 1.00 92.88 71 LEU A C 1
ATOM 568 O O . LEU A 1 71 ? 1.098 -9.673 -14.895 1.00 92.88 71 LEU A O 1
ATOM 572 N N . ASP A 1 72 ? -1.099 -9.829 -15.380 1.00 91.00 72 ASP A N 1
ATOM 573 C CA . ASP A 1 72 ? -1.091 -11.167 -15.994 1.00 91.00 72 ASP A CA 1
ATOM 574 C C . ASP A 1 72 ? -0.448 -12.254 -15.125 1.00 91.00 72 ASP A C 1
ATOM 576 O O . ASP A 1 72 ? -0.996 -12.596 -14.085 1.00 91.00 72 ASP A O 1
ATOM 580 N N . GLU A 1 73 ? 0.676 -12.847 -15.526 1.00 94.12 73 GLU A N 1
ATOM 581 C CA . GLU A 1 73 ? 1.446 -13.784 -14.709 1.00 94.12 73 GLU A CA 1
ATOM 582 C C . GLU A 1 73 ? 2.566 -13.031 -13.982 1.00 94.12 73 GLU A C 1
ATOM 584 O O . GLU A 1 73 ? 3.323 -12.262 -14.588 1.00 94.12 73 GLU A O 1
ATOM 589 N N . SER A 1 74 ? 2.657 -13.256 -12.670 1.00 97.12 74 SER A N 1
ATOM 590 C CA . SER A 1 74 ? 3.710 -12.682 -11.838 1.00 97.12 74 SER A CA 1
ATOM 591 C C . SER A 1 74 ? 5.017 -13.438 -12.040 1.00 97.12 74 SER A C 1
ATOM 593 O O . SER A 1 74 ? 5.053 -14.667 -11.937 1.00 97.12 74 SER A O 1
ATOM 595 N N . ILE A 1 75 ? 6.095 -12.701 -12.294 1.00 96.25 75 ILE A N 1
ATOM 596 C CA . ILE A 1 75 ? 7.429 -13.278 -12.467 1.00 96.25 75 ILE A CA 1
ATOM 597 C C . ILE A 1 75 ? 8.080 -13.624 -11.125 1.00 96.25 75 ILE A C 1
ATOM 599 O O . ILE A 1 75 ? 8.865 -14.571 -11.049 1.00 96.25 75 ILE A O 1
ATOM 603 N N . HIS A 1 76 ? 7.751 -12.877 -10.068 1.00 96.75 76 HIS A N 1
ATOM 604 C CA . HIS A 1 76 ? 8.343 -13.058 -8.751 1.00 96.75 76 HIS A CA 1
ATOM 605 C C . HIS A 1 76 ? 7.482 -14.015 -7.919 1.00 96.75 76 HIS A C 1
ATOM 607 O O . HIS A 1 76 ? 6.256 -13.878 -7.865 1.00 96.75 76 HIS A O 1
ATOM 613 N N . PRO A 1 77 ? 8.084 -14.999 -7.227 1.00 97.19 77 PRO A N 1
ATOM 614 C CA . PRO A 1 77 ? 7.325 -15.921 -6.386 1.00 97.19 77 PRO A CA 1
ATOM 615 C C . PRO A 1 77 ? 6.515 -15.221 -5.288 1.00 97.19 77 PRO A C 1
ATOM 617 O O . PRO A 1 77 ? 5.418 -15.672 -4.969 1.00 97.19 77 PRO A O 1
ATOM 620 N N . SER A 1 78 ? 7.028 -14.121 -4.727 1.00 97.50 78 SER A N 1
ATOM 621 C CA . SER A 1 78 ? 6.367 -13.373 -3.653 1.00 97.50 78 SER A CA 1
ATOM 622 C C . SER A 1 78 ? 5.098 -12.662 -4.126 1.00 97.50 78 SER A C 1
ATOM 624 O O . SER A 1 78 ? 4.056 -12.770 -3.481 1.00 97.50 78 SER A O 1
ATOM 626 N N . THR A 1 79 ? 5.137 -11.988 -5.275 1.00 97.88 79 THR A N 1
ATOM 627 C CA . THR A 1 79 ? 3.965 -11.331 -5.877 1.00 97.88 79 THR A CA 1
ATOM 628 C C . THR A 1 79 ? 2.943 -12.357 -6.359 1.00 97.88 79 THR A C 1
ATOM 630 O O . THR A 1 79 ? 1.753 -12.179 -6.093 1.00 97.88 79 THR A O 1
ATOM 633 N N . ARG A 1 80 ? 3.384 -13.480 -6.952 1.00 98.06 80 ARG A N 1
ATOM 634 C CA . ARG A 1 80 ? 2.505 -14.614 -7.288 1.00 98.06 80 ARG A CA 1
ATOM 635 C C . ARG A 1 80 ? 1.778 -15.139 -6.050 1.00 98.06 80 ARG A C 1
ATOM 637 O O . ARG A 1 80 ? 0.552 -15.213 -6.049 1.00 98.06 80 ARG A O 1
ATOM 644 N N . ALA A 1 81 ? 2.517 -15.427 -4.978 1.00 98.19 81 ALA A N 1
ATOM 645 C CA . ALA A 1 81 ? 1.940 -15.918 -3.731 1.00 98.19 81 ALA A CA 1
ATOM 646 C C . ALA A 1 81 ? 0.920 -14.932 -3.143 1.00 98.19 81 ALA A C 1
ATOM 648 O O . ALA A 1 81 ? -0.134 -15.350 -2.673 1.00 98.19 81 ALA A O 1
ATOM 649 N N . LEU A 1 82 ? 1.181 -13.620 -3.211 1.00 98.00 82 LEU A N 1
ATOM 650 C CA . LEU A 1 82 ? 0.220 -12.611 -2.756 1.00 98.00 82 LEU A CA 1
ATOM 651 C C . LEU A 1 82 ? -1.067 -12.609 -3.579 1.00 98.00 82 LEU A C 1
ATOM 653 O O . LEU A 1 82 ? -2.147 -12.461 -3.006 1.00 98.00 82 LEU A O 1
ATOM 657 N N . ARG A 1 83 ? -0.967 -12.786 -4.898 1.00 97.50 83 ARG A N 1
ATOM 658 C CA . ARG A 1 83 ? -2.131 -12.813 -5.791 1.00 97.50 83 ARG A CA 1
ATOM 659 C C . ARG A 1 83 ? -3.009 -14.037 -5.594 1.00 97.50 83 ARG A C 1
ATOM 661 O O . ARG A 1 83 ? -4.220 -13.927 -5.735 1.00 97.50 83 ARG A O 1
ATOM 668 N N . GLU A 1 84 ? -2.414 -15.168 -5.241 1.00 96.50 84 GLU A N 1
ATOM 669 C CA . GLU A 1 84 ? -3.142 -16.398 -4.926 1.00 96.50 84 GLU A CA 1
ATOM 670 C C . GLU A 1 84 ? -3.738 -16.348 -3.512 1.00 96.50 84 GLU A C 1
ATOM 672 O O . GLU A 1 84 ? -4.922 -16.618 -3.307 1.00 96.50 84 GLU A O 1
ATOM 677 N N . MET A 1 85 ? -2.929 -15.957 -2.526 1.00 97.31 85 MET A N 1
ATOM 678 C CA . MET A 1 85 ? -3.302 -15.998 -1.116 1.00 97.31 85 MET A CA 1
ATOM 679 C C . MET A 1 85 ? -4.323 -14.925 -0.747 1.00 97.31 85 MET A C 1
ATOM 681 O O . MET A 1 85 ? -5.246 -15.217 0.004 1.00 97.31 85 MET A O 1
ATOM 685 N N . LEU A 1 86 ? -4.173 -13.680 -1.212 1.00 97.19 86 LEU A N 1
ATOM 686 C CA . LEU A 1 86 ? -4.979 -12.569 -0.696 1.00 97.19 86 LEU A CA 1
ATOM 687 C C . LEU A 1 86 ? -6.484 -12.708 -1.009 1.00 97.19 86 LEU A C 1
ATOM 689 O O . LEU A 1 86 ? -7.287 -12.512 -0.088 1.00 97.19 86 LEU A O 1
ATOM 693 N N . PRO A 1 87 ? -6.912 -13.082 -2.233 1.00 96.56 87 PRO A N 1
ATOM 694 C CA . PRO A 1 87 ? -8.322 -13.348 -2.507 1.00 96.56 87 PRO A CA 1
ATOM 695 C C . PRO A 1 87 ? -8.859 -14.524 -1.683 1.00 96.56 87 PRO A C 1
ATOM 697 O O . PRO A 1 87 ? -9.939 -14.414 -1.108 1.00 96.56 87 PRO A O 1
ATOM 700 N N . ALA A 1 88 ? -8.084 -15.609 -1.561 1.00 96.75 88 ALA A N 1
ATOM 701 C CA . ALA A 1 88 ? -8.477 -16.803 -0.812 1.00 96.75 88 ALA A CA 1
ATOM 702 C C . ALA A 1 88 ? -8.597 -16.542 0.698 1.00 96.75 88 ALA A C 1
ATOM 704 O O . ALA A 1 88 ? -9.554 -16.974 1.330 1.00 96.75 88 ALA A O 1
ATOM 705 N N . TRP A 1 89 ? -7.643 -15.808 1.272 1.00 97.50 89 TRP A N 1
ATOM 706 C CA . TRP A 1 89 ? -7.638 -15.421 2.682 1.00 97.50 89 TRP A CA 1
ATOM 707 C C . TRP A 1 89 ? -8.778 -14.457 3.007 1.00 97.50 89 TRP A C 1
ATOM 709 O O . TRP A 1 89 ? -9.456 -14.609 4.020 1.00 97.50 89 TRP A O 1
ATOM 719 N N . SER A 1 90 ? -9.001 -13.459 2.148 1.00 96.94 90 SER A N 1
ATOM 720 C CA . SER A 1 90 ? -9.999 -12.431 2.437 1.00 96.94 90 SER A CA 1
ATOM 721 C C . SER A 1 90 ? -11.438 -12.896 2.241 1.00 96.94 90 SER A C 1
ATOM 723 O O . SER A 1 90 ? -12.328 -12.326 2.872 1.00 96.94 90 SER A O 1
ATOM 725 N N . ASP A 1 91 ? -11.681 -13.888 1.378 1.00 96.00 91 ASP A N 1
ATOM 726 C CA . ASP A 1 91 ? -13.020 -14.405 1.061 1.00 96.00 91 ASP A CA 1
ATOM 727 C C . ASP A 1 91 ? -14.016 -13.272 0.729 1.00 96.00 91 ASP A C 1
ATOM 729 O O . ASP A 1 91 ? -15.118 -13.169 1.264 1.00 96.00 91 ASP A O 1
ATOM 733 N N . GLY A 1 92 ? -13.553 -12.305 -0.073 1.00 96.50 92 GLY A N 1
ATOM 734 C CA . GLY A 1 92 ? -14.327 -11.125 -0.474 1.00 96.50 92 GLY A CA 1
ATOM 735 C C . GLY A 1 92 ? -14.591 -10.090 0.629 1.00 96.50 92 GLY A C 1
ATOM 736 O O . GLY A 1 92 ? -15.381 -9.168 0.424 1.00 96.50 92 GLY A O 1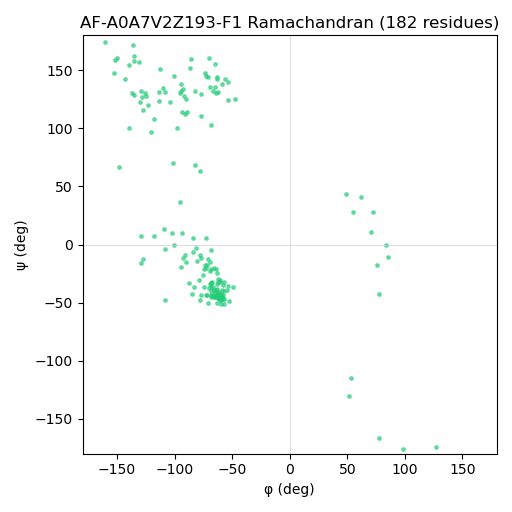
ATOM 737 N N . ARG A 1 93 ? -13.937 -10.207 1.793 1.00 97.19 93 ARG A N 1
ATOM 738 C CA . ARG A 1 93 ? -14.052 -9.271 2.931 1.00 97.19 93 ARG A CA 1
ATOM 739 C C . ARG A 1 93 ? -12.874 -8.299 3.046 1.00 97.19 93 ARG A C 1
ATOM 741 O O . ARG A 1 93 ? -12.749 -7.596 4.051 1.00 97.19 93 ARG A O 1
ATOM 748 N N . LEU A 1 94 ? -11.996 -8.236 2.043 1.00 97.75 94 LEU A N 1
ATOM 749 C CA . LEU A 1 94 ? -10.854 -7.321 2.057 1.00 97.75 94 LEU A CA 1
ATOM 750 C C . LEU A 1 94 ? -11.338 -5.875 1.936 1.00 97.75 94 LEU A C 1
ATOM 752 O O . LEU A 1 94 ? -11.641 -5.438 0.841 1.00 97.75 94 LEU A O 1
ATOM 756 N N . ALA A 1 95 ? -11.362 -5.108 3.027 1.00 98.06 95 ALA A N 1
ATOM 757 C CA . ALA A 1 95 ? -11.819 -3.713 2.989 1.00 98.06 95 ALA A CA 1
ATOM 758 C C . ALA A 1 95 ? -10.710 -2.697 2.655 1.00 98.06 95 ALA A C 1
ATOM 760 O O . ALA A 1 95 ? -10.981 -1.667 2.033 1.00 98.06 95 ALA A O 1
ATOM 761 N N . VAL A 1 96 ? -9.471 -2.970 3.086 1.00 98.31 96 VAL A N 1
ATOM 762 C CA . VAL A 1 96 ? -8.331 -2.041 2.995 1.00 98.31 96 VAL A CA 1
ATOM 763 C C . VAL A 1 96 ? -7.067 -2.766 2.528 1.00 98.31 96 VAL A C 1
ATOM 765 O O . VAL A 1 96 ? -6.679 -3.789 3.108 1.00 98.31 96 VAL A O 1
ATOM 768 N N . ALA A 1 97 ? -6.394 -2.198 1.528 1.00 98.44 97 ALA A N 1
ATOM 769 C CA . ALA A 1 97 ? -5.089 -2.610 1.026 1.00 98.44 97 ALA A CA 1
ATOM 770 C C . ALA A 1 97 ? -4.135 -1.404 0.985 1.00 98.44 97 ALA A C 1
ATOM 772 O O . ALA A 1 97 ? -4.369 -0.439 0.258 1.00 98.44 97 ALA A O 1
ATOM 773 N N . LEU A 1 98 ? -3.073 -1.453 1.788 1.00 98.44 98 LEU A N 1
ATOM 774 C CA . LEU A 1 98 ? -2.055 -0.406 1.858 1.00 98.44 98 LEU A CA 1
ATOM 775 C C . LEU A 1 98 ? -0.737 -0.952 1.334 1.00 98.44 98 LEU A C 1
ATOM 777 O O . LEU A 1 98 ? -0.298 -2.008 1.782 1.00 98.44 98 LEU A O 1
ATOM 781 N N . ASP A 1 99 ? -0.113 -0.207 0.437 1.00 98.25 99 ASP A N 1
ATOM 782 C CA . ASP A 1 99 ? 1.219 -0.491 -0.069 1.00 98.25 99 ASP A CA 1
ATOM 783 C C . ASP A 1 99 ? 2.141 0.660 0.302 1.00 98.25 99 ASP A C 1
ATOM 785 O O . ASP A 1 99 ? 1.975 1.771 -0.202 1.00 98.25 99 ASP A O 1
ATOM 789 N N . LEU A 1 100 ? 3.044 0.427 1.251 1.00 97.75 100 LEU A N 1
ATOM 790 C CA . LEU A 1 100 ? 3.873 1.488 1.814 1.00 97.75 100 LEU A CA 1
ATOM 791 C C . LEU A 1 100 ? 5.174 1.619 1.014 1.00 97.75 100 LEU A C 1
ATOM 793 O O . LEU A 1 100 ? 5.920 0.642 0.888 1.00 97.75 100 LEU A O 1
ATOM 797 N N . HIS A 1 101 ? 5.458 2.830 0.535 1.00 95.75 101 HIS A N 1
ATOM 798 C CA . HIS A 1 101 ? 6.617 3.179 -0.281 1.00 95.75 101 HIS A CA 1
ATOM 799 C C . HIS A 1 101 ? 7.359 4.429 0.231 1.00 95.75 101 HIS A C 1
ATOM 801 O O . HIS A 1 101 ? 6.817 5.291 0.914 1.00 95.75 101 HIS A O 1
ATOM 807 N N . CYS A 1 102 ? 8.638 4.551 -0.121 1.00 92.31 102 CYS A N 1
ATOM 808 C CA . CYS A 1 102 ? 9.420 5.790 0.001 1.00 92.31 102 CYS A CA 1
ATOM 809 C C . CYS A 1 102 ? 10.476 5.878 -1.127 1.00 92.31 102 CYS A C 1
ATOM 811 O O . CYS A 1 102 ? 11.682 5.773 -0.885 1.00 92.31 102 CYS A O 1
ATOM 813 N N . PRO A 1 103 ? 10.044 6.024 -2.394 1.00 80.00 103 PRO A N 1
ATOM 814 C CA . PRO A 1 103 ? 10.806 5.572 -3.562 1.00 80.00 103 PRO A CA 1
ATOM 815 C C . PRO A 1 103 ? 11.915 6.498 -4.037 1.00 80.00 103 PRO A C 1
ATOM 817 O O . PRO A 1 103 ? 12.585 6.206 -5.037 1.00 80.00 103 PRO A O 1
ATOM 820 N N . HIS A 1 104 ? 12.073 7.656 -3.407 1.00 82.50 104 HIS A N 1
ATOM 821 C CA . HIS A 1 104 ? 13.034 8.642 -3.855 1.00 82.50 104 HIS A CA 1
ATOM 822 C C . HIS A 1 104 ? 13.579 9.476 -2.704 1.00 82.50 104 HIS A C 1
ATOM 824 O O . HIS A 1 104 ? 12.991 9.540 -1.632 1.00 82.50 104 HIS A O 1
ATOM 830 N N . ILE A 1 105 ? 14.731 10.095 -2.955 1.00 81.31 105 ILE A N 1
ATOM 831 C CA . ILE A 1 105 ? 15.545 10.736 -1.922 1.00 81.31 105 ILE A CA 1
ATOM 832 C C . ILE A 1 105 ? 15.072 12.170 -1.654 1.00 81.31 105 ILE A C 1
ATOM 834 O O . ILE A 1 105 ? 15.031 12.593 -0.505 1.00 81.31 105 ILE A O 1
ATOM 838 N N . SER A 1 106 ? 14.754 12.933 -2.707 1.00 88.06 106 SER A N 1
ATOM 839 C CA . SER A 1 106 ? 14.396 14.351 -2.592 1.00 88.06 106 SER A CA 1
ATOM 840 C C . SER A 1 106 ? 13.639 14.876 -3.817 1.00 88.06 106 SER A C 1
ATOM 842 O O . SER A 1 106 ? 13.445 14.172 -4.815 1.00 88.06 106 SER A O 1
ATOM 844 N N . GLY A 1 107 ? 13.176 16.124 -3.734 1.00 86.50 107 GLY A N 1
ATOM 845 C CA . GLY A 1 107 ? 12.461 16.809 -4.808 1.00 86.50 107 GLY A CA 1
ATOM 846 C C . GLY A 1 107 ? 10.944 16.781 -4.650 1.00 86.50 107 GLY A C 1
ATOM 847 O O . GLY A 1 107 ? 10.400 16.300 -3.658 1.00 86.50 107 GLY A O 1
ATOM 848 N N . LYS A 1 108 ? 10.246 17.329 -5.648 1.00 81.94 108 LYS A N 1
ATOM 849 C CA . LYS A 1 108 ? 8.791 17.518 -5.612 1.00 81.94 108 LYS A CA 1
ATOM 850 C C . LYS A 1 108 ? 8.081 16.190 -5.300 1.00 81.94 108 LYS A C 1
ATOM 852 O O . LYS A 1 108 ? 8.284 15.209 -6.008 1.00 81.94 108 LYS A O 1
ATOM 857 N N . HIS A 1 109 ? 7.259 16.197 -4.249 1.00 87.69 109 HIS A N 1
ATOM 858 C CA . HIS A 1 109 ? 6.577 15.047 -3.630 1.00 87.69 109 HIS A CA 1
ATOM 859 C C . HIS A 1 109 ? 7.437 14.120 -2.751 1.00 87.69 109 HIS A C 1
ATOM 861 O O . HIS A 1 109 ? 6.879 13.438 -1.910 1.00 87.69 109 HIS A O 1
ATOM 867 N N . ASN A 1 110 ? 8.768 14.125 -2.837 1.00 88.69 110 ASN A N 1
ATOM 868 C CA . ASN A 1 110 ? 9.625 13.190 -2.082 1.00 88.69 110 ASN A CA 1
ATOM 869 C C . ASN A 1 110 ? 10.122 13.744 -0.737 1.00 88.69 110 ASN A C 1
ATOM 871 O O . ASN A 1 110 ? 10.990 13.158 -0.101 1.00 88.69 110 ASN A O 1
ATOM 875 N N . GLU A 1 111 ? 9.583 14.887 -0.318 1.00 90.44 111 GLU A N 1
ATOM 876 C CA . GLU A 1 111 ? 9.857 15.536 0.973 1.00 90.44 111 GLU A CA 1
ATOM 877 C C . GLU A 1 111 ? 8.584 15.645 1.831 1.00 90.44 111 GLU A C 1
ATOM 879 O O . GLU A 1 111 ? 8.573 16.290 2.879 1.00 90.44 111 GLU A O 1
ATOM 884 N N . VAL A 1 112 ? 7.493 15.025 1.373 1.00 92.50 112 VAL A N 1
ATOM 885 C CA . VAL A 1 112 ? 6.186 14.992 2.035 1.00 92.50 112 VAL A CA 1
ATOM 886 C C . VAL A 1 112 ? 5.635 13.569 2.000 1.00 92.50 112 VAL A C 1
ATOM 888 O O . VAL A 1 112 ? 6.021 12.771 1.150 1.00 92.50 112 VAL A O 1
ATOM 891 N N . ILE A 1 113 ? 4.717 13.250 2.911 1.00 94.25 113 ILE A N 1
ATOM 892 C CA . ILE A 1 113 ? 3.965 11.989 2.892 1.00 94.2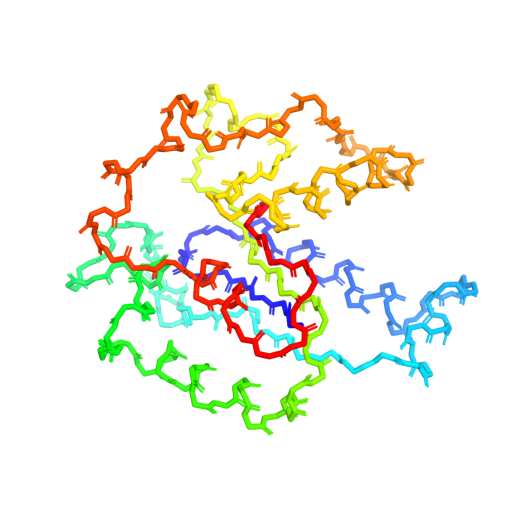5 113 ILE A CA 1
ATOM 893 C C . ILE A 1 113 ? 2.673 12.235 2.116 1.00 94.25 113 ILE A C 1
ATOM 895 O O . ILE A 1 113 ? 1.937 13.172 2.429 1.00 94.25 113 ILE A O 1
ATOM 899 N N . TYR A 1 114 ? 2.383 11.407 1.117 1.00 95.62 114 TYR A N 1
ATOM 900 C CA . TYR A 1 114 ? 1.235 11.603 0.237 1.00 95.62 114 TYR A CA 1
ATOM 901 C C . TYR A 1 114 ? 0.725 10.279 -0.318 1.00 95.62 114 TYR A C 1
ATOM 903 O O . TYR A 1 114 ? 1.443 9.293 -0.367 1.00 95.62 114 TYR A O 1
ATOM 911 N N . LEU A 1 115 ? -0.531 10.266 -0.760 1.00 96.94 115 LEU A N 1
ATOM 912 C CA . LEU A 1 115 ? -1.109 9.113 -1.444 1.00 96.94 115 LEU A CA 1
ATOM 913 C C . LEU A 1 115 ? -1.102 9.351 -2.951 1.00 96.94 115 LEU A C 1
ATOM 915 O O . LEU A 1 115 ? -1.341 10.468 -3.423 1.00 96.94 115 LEU A O 1
ATOM 919 N N . VAL A 1 116 ? -0.895 8.269 -3.695 1.00 96.25 116 VAL A N 1
ATOM 920 C CA . VAL A 1 116 ? -0.945 8.248 -5.160 1.00 96.25 116 VAL A CA 1
ATOM 921 C C . VAL A 1 116 ? -2.366 7.901 -5.596 1.00 96.25 116 VAL A C 1
ATOM 923 O O . VAL A 1 116 ? -2.850 6.793 -5.360 1.00 96.25 116 VAL A O 1
ATOM 926 N N . GLY A 1 117 ? -3.059 8.859 -6.203 1.00 97.50 117 GLY A N 1
ATOM 927 C CA . GLY A 1 117 ? -4.464 8.741 -6.578 1.00 97.50 117 GLY A CA 1
ATOM 928 C C . GLY A 1 117 ? -4.721 7.679 -7.645 1.00 97.50 117 GLY A C 1
ATOM 929 O O . GLY A 1 117 ? -4.009 7.606 -8.648 1.00 97.50 117 GLY A O 1
ATOM 930 N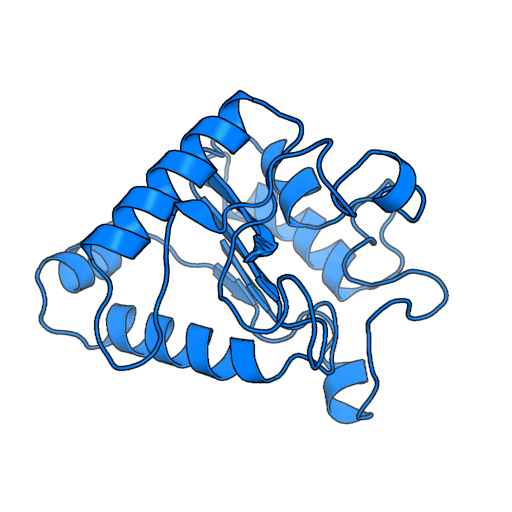 N . SER A 1 118 ? -5.764 6.880 -7.435 1.00 97.69 118 SER A N 1
ATOM 931 C CA . SER A 1 118 ? -6.231 5.859 -8.372 1.00 97.69 118 SER A CA 1
ATOM 932 C C . SER A 1 118 ? -6.951 6.476 -9.582 1.00 97.69 118 SER A C 1
ATOM 934 O O . SER A 1 118 ? -7.630 7.495 -9.425 1.00 97.69 118 SER A O 1
ATOM 936 N N . PRO A 1 119 ? -6.860 5.864 -10.781 1.00 96.38 119 PRO A N 1
ATOM 937 C CA . PRO A 1 119 ? -7.748 6.183 -11.898 1.00 96.38 119 PRO A CA 1
ATOM 938 C C . PRO A 1 119 ? -9.204 5.736 -11.665 1.00 96.38 119 PRO A C 1
ATOM 940 O O . PRO A 1 119 ? -10.103 6.275 -12.305 1.00 96.38 119 PRO A O 1
ATOM 943 N N . ASP A 1 120 ? -9.463 4.776 -10.765 1.00 97.25 120 ASP A N 1
ATOM 944 C CA . ASP A 1 120 ? -10.829 4.426 -10.349 1.00 97.25 120 ASP A CA 1
ATOM 945 C C . ASP A 1 120 ? -11.348 5.492 -9.374 1.00 97.25 120 ASP A C 1
ATOM 947 O O . ASP A 1 120 ? -10.902 5.583 -8.226 1.00 97.25 120 ASP A O 1
ATOM 951 N N . GLU A 1 121 ? -12.331 6.283 -9.812 1.00 97.12 121 GLU A N 1
ATOM 952 C CA . GLU A 1 121 ? -12.925 7.352 -9.009 1.00 97.12 121 GLU A CA 1
ATOM 953 C C . GLU A 1 121 ? -13.510 6.874 -7.675 1.00 97.12 121 GLU A C 1
ATOM 955 O O . GLU A 1 121 ? -13.511 7.627 -6.697 1.00 97.12 121 GLU A O 1
ATOM 960 N N . ARG A 1 122 ? -14.028 5.640 -7.604 1.00 97.81 122 ARG A N 1
ATOM 961 C CA . ARG A 1 122 ? -14.542 5.068 -6.351 1.00 97.81 122 ARG A CA 1
ATOM 962 C C . ARG A 1 122 ? -13.421 4.968 -5.324 1.00 97.81 122 ARG A C 1
ATOM 964 O O . ARG A 1 122 ? -13.608 5.383 -4.184 1.00 97.81 122 ARG A O 1
ATOM 971 N N . ILE A 1 123 ? -12.262 4.474 -5.746 1.00 98.50 123 ILE A N 1
ATOM 972 C CA . ILE A 1 123 ? -11.079 4.328 -4.898 1.00 98.50 123 ILE A CA 1
ATOM 973 C C . ILE A 1 123 ? -10.474 5.694 -4.595 1.00 98.50 123 ILE A C 1
ATOM 975 O O . ILE A 1 123 ? -10.176 5.978 -3.439 1.00 98.50 123 ILE A O 1
ATOM 979 N N . ALA A 1 124 ? -10.362 6.575 -5.593 1.00 98.44 124 ALA A N 1
ATOM 980 C CA . ALA A 1 124 ? -9.827 7.922 -5.410 1.00 98.44 124 ALA A CA 1
ATOM 981 C C . ALA A 1 124 ? -10.608 8.720 -4.352 1.00 98.44 124 ALA A C 1
ATOM 983 O O . ALA A 1 124 ? -10.006 9.401 -3.518 1.00 98.44 124 ALA A O 1
ATOM 984 N N . ARG A 1 125 ? -11.943 8.596 -4.325 1.00 98.50 125 ARG A N 1
ATOM 985 C CA . ARG A 1 125 ? -12.788 9.216 -3.289 1.00 98.50 125 ARG A CA 1
ATOM 986 C C . ARG A 1 125 ? -12.457 8.706 -1.884 1.00 98.50 125 ARG A C 1
ATOM 988 O O . ARG A 1 125 ? -12.348 9.513 -0.959 1.00 98.50 125 ARG A O 1
ATOM 995 N N . GLU A 1 126 ? -12.266 7.399 -1.727 1.00 98.62 126 GLU A N 1
ATOM 996 C CA . GLU A 1 126 ? -11.897 6.782 -0.446 1.00 98.62 126 GLU A CA 1
ATOM 997 C C . GLU A 1 126 ? -10.459 7.143 -0.039 1.00 98.62 126 GLU A C 1
ATOM 999 O O . GLU A 1 126 ? -10.219 7.453 1.127 1.00 98.62 126 GLU A O 1
ATOM 1004 N N . GLN A 1 127 ? -9.515 7.226 -0.985 1.00 98.62 127 GLN A N 1
ATOM 1005 C CA . GLN A 1 127 ? -8.151 7.701 -0.719 1.00 98.62 127 GLN A CA 1
ATOM 1006 C C . GLN A 1 127 ? -8.150 9.141 -0.197 1.00 98.62 127 GLN A C 1
ATOM 1008 O O . GLN A 1 127 ? -7.510 9.429 0.810 1.00 98.62 127 GLN A O 1
ATOM 1013 N N . GLN A 1 128 ? -8.915 10.043 -0.818 1.00 98.50 128 GLN A N 1
ATOM 1014 C CA . GLN A 1 128 ? -9.039 11.428 -0.354 1.00 98.50 128 GLN A CA 1
ATOM 1015 C C . GLN A 1 128 ? -9.723 11.525 1.017 1.00 98.50 128 GLN A C 1
ATOM 1017 O O . GLN A 1 128 ? -9.339 12.354 1.846 1.00 98.50 128 GLN A O 1
ATOM 1022 N N . ALA A 1 129 ? -10.746 10.701 1.271 1.00 98.50 129 ALA A N 1
ATOM 1023 C CA . ALA A 1 129 ? -11.381 10.617 2.584 1.00 98.50 129 ALA A CA 1
ATOM 1024 C C . ALA A 1 129 ? -10.386 10.147 3.649 1.00 98.50 129 ALA A C 1
ATOM 1026 O O . ALA A 1 129 ? -10.284 10.766 4.710 1.00 98.50 129 ALA A O 1
ATOM 1027 N N . PHE A 1 130 ? -9.596 9.124 3.332 1.00 98.12 130 PHE A N 1
ATOM 1028 C CA . PHE A 1 130 ? -8.541 8.628 4.198 1.00 98.12 130 PHE A CA 1
ATOM 1029 C C . PHE A 1 130 ? -7.444 9.675 4.433 1.00 98.12 130 PHE A C 1
ATOM 1031 O O . PHE A 1 130 ? -7.072 9.893 5.581 1.00 98.12 130 PHE A O 1
ATOM 1038 N N . SER A 1 131 ? -7.006 10.418 3.408 1.00 98.12 131 SER A N 1
ATOM 1039 C CA . SER A 1 131 ? -6.055 11.527 3.579 1.00 98.12 131 SER A CA 1
ATOM 1040 C C . SER A 1 131 ? -6.572 12.591 4.553 1.00 98.12 131 SER A C 1
ATOM 1042 O O . SER A 1 131 ? -5.839 13.021 5.439 1.00 98.12 131 SER A O 1
ATOM 1044 N N . ARG A 1 132 ? -7.850 12.987 4.466 1.00 98.38 132 ARG A N 1
ATOM 1045 C CA . ARG A 1 132 ? -8.439 13.943 5.426 1.00 98.38 132 ARG A CA 1
ATOM 1046 C C . ARG A 1 132 ? -8.466 13.394 6.854 1.00 98.38 132 ARG A C 1
ATOM 1048 O O . ARG A 1 132 ? -8.234 14.142 7.799 1.00 98.38 132 ARG A O 1
ATOM 1055 N N . LEU A 1 133 ? -8.739 12.099 7.018 1.00 96.81 133 LEU A N 1
ATOM 1056 C CA . LEU A 1 133 ? -8.721 11.443 8.327 1.00 96.81 133 LEU A CA 1
ATOM 1057 C C . LEU A 1 133 ? -7.305 11.359 8.904 1.00 96.81 133 LEU A C 1
ATOM 1059 O O . LEU A 1 133 ? -7.125 11.667 10.080 1.00 96.81 133 LEU A O 1
ATOM 1063 N N . LEU A 1 134 ? -6.309 11.000 8.089 1.00 95.56 134 LEU A N 1
ATOM 1064 C CA . LEU A 1 134 ? -4.902 11.000 8.493 1.00 95.56 134 LEU A CA 1
ATOM 1065 C C . LEU A 1 134 ? -4.454 12.397 8.913 1.00 95.56 134 LEU A C 1
ATOM 1067 O O . LEU A 1 134 ? -3.881 12.552 9.986 1.00 95.56 134 LEU A O 1
ATOM 1071 N N . GLU A 1 135 ? -4.779 13.423 8.126 1.00 97.31 135 GLU A N 1
ATOM 1072 C CA . GLU A 1 135 ? -4.476 14.809 8.475 1.00 97.31 135 GLU A CA 1
ATOM 1073 C C . GLU A 1 135 ? -5.127 15.206 9.808 1.00 97.31 135 GLU A C 1
ATOM 1075 O O . GLU A 1 135 ? -4.457 15.789 10.658 1.00 97.31 135 GLU A O 1
ATOM 1080 N N . LEU A 1 136 ? -6.401 14.868 10.024 1.00 96.75 136 LEU A N 1
ATOM 1081 C CA . LEU A 1 136 ? -7.135 15.198 11.249 1.00 96.75 136 LEU A CA 1
ATOM 1082 C C . LEU A 1 136 ? -6.600 14.465 12.488 1.00 96.75 136 LEU A C 1
ATOM 1084 O O . LEU A 1 136 ? -6.622 15.017 13.586 1.00 96.75 136 LEU A O 1
ATOM 1088 N N . ARG A 1 137 ? -6.169 13.210 12.328 1.00 92.69 137 ARG A N 1
ATOM 1089 C CA . ARG A 1 137 ? -5.773 12.321 13.431 1.00 92.69 137 ARG A CA 1
ATOM 1090 C C . ARG A 1 137 ? -4.261 12.231 13.629 1.00 92.69 137 ARG A C 1
ATOM 1092 O O . ARG A 1 137 ? -3.841 11.508 14.529 1.00 92.69 137 ARG A O 1
ATOM 1099 N N . ARG A 1 138 ? -3.459 12.933 12.818 1.00 90.62 138 ARG A N 1
ATOM 1100 C C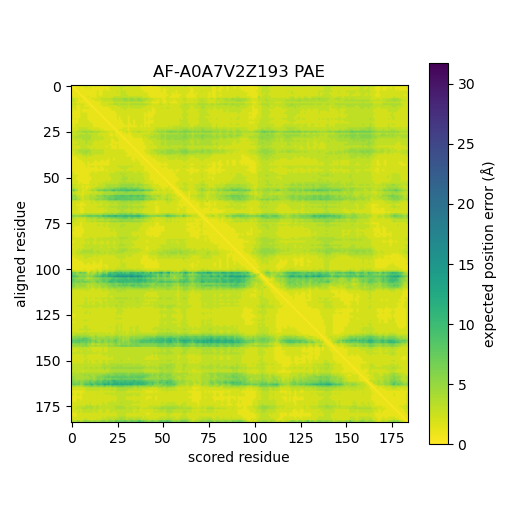A . ARG A 1 138 ? -1.992 12.894 12.879 1.00 90.62 138 ARG A CA 1
ATOM 1101 C C . ARG A 1 138 ? -1.476 13.204 14.283 1.00 90.62 138 ARG A C 1
ATOM 1103 O O . ARG A 1 138 ? -1.967 14.105 14.962 1.00 90.62 138 ARG A O 1
ATOM 1110 N N . GLN A 1 139 ? -0.450 12.471 14.685 1.00 86.50 139 GLN A N 1
ATOM 1111 C CA . GLN A 1 139 ? 0.267 12.649 15.943 1.00 86.50 139 GLN A CA 1
ATOM 1112 C C . GLN A 1 139 ? 1.771 12.569 15.670 1.00 86.50 139 GLN A C 1
ATOM 1114 O O . GLN A 1 139 ? 2.196 12.055 14.636 1.00 86.50 139 GLN A O 1
ATOM 1119 N N . GLY A 1 140 ? 2.582 13.056 16.607 1.00 86.94 140 GLY A N 1
ATOM 1120 C CA . GLY A 1 140 ? 4.037 13.047 16.469 1.00 86.94 140 GLY A CA 1
ATOM 1121 C C . GLY A 1 140 ? 4.574 14.146 15.547 1.00 86.94 140 GLY A C 1
ATOM 1122 O O . GLY A 1 140 ? 3.891 15.124 15.246 1.00 86.94 140 GLY A O 1
ATOM 1123 N N . GLY A 1 141 ? 5.844 14.008 15.161 1.00 87.69 141 GLY A N 1
ATOM 1124 C CA . GLY A 1 141 ? 6.597 15.052 14.456 1.00 87.69 141 GLY A CA 1
ATOM 1125 C C . GLY A 1 141 ? 6.531 15.004 12.928 1.00 87.69 141 GLY A C 1
ATOM 1126 O O . GLY A 1 141 ? 7.008 15.941 12.293 1.00 87.69 141 GLY A O 1
ATOM 1127 N N . LEU A 1 142 ? 5.973 13.945 12.331 1.00 89.06 142 LEU A N 1
ATOM 1128 C CA . LEU A 1 142 ? 5.882 13.817 10.874 1.00 89.06 142 LEU A CA 1
ATOM 1129 C C . LEU A 1 142 ? 4.582 14.459 10.367 1.00 89.06 142 LEU A C 1
ATOM 1131 O O . LEU A 1 142 ? 3.495 13.979 10.702 1.00 89.06 142 LEU A O 1
ATOM 1135 N N . PRO A 1 143 ? 4.655 15.551 9.585 1.00 91.44 143 PRO A N 1
ATOM 1136 C CA . PRO A 1 143 ? 3.464 16.178 9.044 1.00 91.44 143 PRO A CA 1
ATOM 1137 C C . PRO A 1 143 ? 2.850 15.323 7.930 1.00 91.44 143 PRO A C 1
ATOM 1139 O O . PRO A 1 143 ? 3.550 14.713 7.125 1.00 91.44 143 PRO A O 1
ATOM 1142 N N . PHE A 1 144 ? 1.523 15.346 7.858 1.00 95.19 144 PHE A N 1
ATOM 1143 C CA . PHE A 1 144 ? 0.743 14.825 6.743 1.00 95.19 144 PHE A CA 1
ATOM 1144 C C . PHE A 1 144 ? -0.333 15.856 6.411 1.00 95.19 144 PHE A C 1
ATOM 1146 O O . PHE A 1 144 ? -1.061 16.280 7.316 1.00 95.19 144 PHE A O 1
ATOM 1153 N N . PHE A 1 145 ? -0.450 16.243 5.141 1.00 96.44 145 PHE A N 1
ATOM 1154 C CA . PHE A 1 145 ? -1.466 17.189 4.687 1.00 96.44 145 PHE A CA 1
ATOM 1155 C C . PHE A 1 145 ? -2.283 16.592 3.545 1.00 96.44 145 PHE A C 1
ATOM 1157 O O . PHE A 1 145 ? -1.732 16.137 2.545 1.00 96.44 145 PHE A O 1
ATOM 1164 N N . ALA A 1 146 ? -3.614 16.654 3.635 1.00 97.50 146 ALA A N 1
ATOM 1165 C CA . ALA A 1 146 ? -4.476 16.071 2.606 1.00 97.50 146 ALA A CA 1
ATOM 1166 C C . ALA A 1 146 ? -4.320 16.757 1.236 1.00 97.50 146 ALA A C 1
ATOM 1168 O O . ALA A 1 146 ? -4.626 16.156 0.208 1.00 97.50 146 ALA A O 1
ATOM 1169 N N . LYS A 1 147 ? -3.815 17.999 1.211 1.00 96.69 147 LYS A N 1
ATOM 1170 C CA . LYS A 1 147 ? -3.509 18.748 -0.019 1.00 96.69 147 LYS A CA 1
ATOM 1171 C C . LYS A 1 147 ? -2.374 18.133 -0.849 1.00 96.69 147 LYS A C 1
ATOM 1173 O O . LYS A 1 147 ? -2.275 18.460 -2.026 1.00 96.69 147 LYS A O 1
ATOM 1178 N N . ASP A 1 148 ? -1.528 17.296 -0.242 1.00 96.69 148 ASP A N 1
ATOM 1179 C CA . ASP A 1 148 ? -0.373 16.693 -0.917 1.00 96.69 148 ASP A CA 1
ATOM 1180 C C . ASP A 1 148 ? -0.758 15.427 -1.704 1.00 96.69 148 ASP A C 1
ATOM 1182 O O . ASP A 1 148 ? 0.058 14.909 -2.464 1.00 96.69 148 ASP A O 1
ATOM 1186 N N . PHE A 1 149 ? -2.010 14.957 -1.575 1.00 97.31 149 PHE A N 1
ATOM 1187 C CA . PHE A 1 149 ? -2.594 13.900 -2.405 1.00 97.31 149 PHE A CA 1
ATOM 1188 C C . PHE A 1 149 ? -2.321 14.162 -3.891 1.00 97.31 149 PHE A C 1
ATOM 1190 O O . PHE A 1 149 ? -2.673 15.227 -4.396 1.00 97.31 149 PHE A O 1
ATOM 1197 N N . LEU A 1 150 ? -1.730 13.189 -4.594 1.00 97.06 150 LEU A N 1
ATOM 1198 C CA . LEU A 1 150 ? -1.374 13.309 -6.008 1.00 97.06 150 LEU A CA 1
ATOM 1199 C C . LEU A 1 150 ? -2.459 12.662 -6.883 1.00 97.06 150 LEU A C 1
ATOM 1201 O O . LEU A 1 150 ? -2.457 11.436 -7.024 1.00 97.06 150 LEU A O 1
ATOM 1205 N N . PRO A 1 151 ? -3.380 13.426 -7.500 1.00 97.56 151 PRO A N 1
ATOM 1206 C CA . PRO A 1 151 ? -4.464 12.846 -8.285 1.00 97.56 151 PRO A CA 1
ATOM 1207 C C . PRO A 1 151 ? -3.945 12.106 -9.519 1.00 97.56 151 PRO A C 1
ATOM 1209 O O . PRO A 1 151 ? -2.877 12.422 -10.048 1.00 97.56 151 PRO A O 1
ATOM 1212 N N . PHE A 1 152 ? -4.726 11.147 -10.013 1.00 97.75 152 PHE A N 1
ATOM 1213 C CA . PHE A 1 152 ? -4.452 10.550 -11.316 1.00 97.75 152 PHE A CA 1
ATOM 1214 C C . PHE A 1 152 ? -4.577 11.602 -12.431 1.00 97.75 152 PHE A C 1
ATOM 1216 O O . PHE A 1 152 ? -5.426 12.491 -12.377 1.00 97.75 152 PHE A O 1
ATOM 1223 N N . GLY A 1 153 ? -3.708 11.512 -13.435 1.00 97.12 153 GLY A N 1
ATOM 1224 C CA . GLY A 1 153 ? -3.563 12.486 -14.516 1.00 97.12 153 GLY A CA 1
ATOM 1225 C C . GLY A 1 153 ? -2.668 13.687 -14.181 1.00 97.12 153 GLY A C 1
ATOM 1226 O O . GLY A 1 153 ? -2.467 14.538 -15.047 1.00 97.12 153 GLY A O 1
ATOM 1227 N N . VAL A 1 154 ? -2.111 13.768 -12.966 1.00 96.69 154 VAL A N 1
ATOM 1228 C CA . VAL A 1 154 ? -1.265 14.889 -12.520 1.00 96.69 154 VAL A CA 1
ATOM 1229 C C . VAL A 1 154 ? 0.193 14.455 -12.377 1.00 96.69 154 VAL A C 1
ATOM 1231 O O . VAL A 1 154 ? 0.493 13.428 -11.771 1.00 96.69 154 VAL A O 1
ATOM 1234 N N . ASP A 1 155 ? 1.108 15.283 -12.895 1.00 94.12 155 ASP A N 1
ATOM 1235 C CA . ASP A 1 155 ? 2.560 15.063 -12.828 1.00 94.12 155 ASP A CA 1
ATOM 1236 C C . ASP A 1 155 ? 2.933 13.648 -13.329 1.00 94.12 155 ASP A C 1
ATOM 1238 O O . ASP A 1 155 ? 2.469 13.230 -14.394 1.00 94.12 155 ASP A O 1
ATOM 1242 N N . TRP A 1 156 ? 3.737 12.891 -12.583 1.00 92.75 156 TRP A N 1
ATOM 1243 C CA . TRP A 1 156 ? 4.122 11.524 -12.925 1.00 92.75 156 TRP A CA 1
ATOM 1244 C C . TRP A 1 156 ? 2.988 10.496 -12.778 1.00 92.75 156 TRP A C 1
ATOM 1246 O O . TRP A 1 156 ? 3.080 9.417 -13.364 1.00 92.75 156 TRP A O 1
ATOM 1256 N N . ASN A 1 157 ? 1.907 10.793 -12.047 1.00 95.06 157 ASN A N 1
ATOM 1257 C CA . ASN A 1 157 ? 0.800 9.856 -11.836 1.00 95.06 157 ASN A CA 1
ATOM 1258 C C . ASN A 1 157 ? -0.179 9.869 -13.021 1.00 95.06 157 ASN A C 1
ATOM 1260 O O . ASN A 1 157 ? -1.310 10.329 -12.913 1.00 95.06 157 ASN A O 1
ATOM 1264 N N . ASN A 1 158 ? 0.262 9.383 -14.178 1.00 95.06 158 ASN A N 1
ATOM 1265 C CA . ASN A 1 158 ? -0.532 9.322 -15.406 1.00 95.06 158 ASN A CA 1
ATOM 1266 C C . ASN A 1 158 ? -0.352 7.972 -16.120 1.00 95.06 158 ASN A C 1
ATOM 1268 O O . ASN A 1 158 ? 0.518 7.184 -15.756 1.00 95.06 158 ASN A O 1
ATOM 1272 N N . GLU A 1 159 ? -1.148 7.715 -17.161 1.00 92.44 159 GLU A N 1
ATOM 1273 C CA . GLU A 1 159 ? -1.161 6.442 -17.904 1.00 92.44 159 GLU A CA 1
ATOM 1274 C C . GLU A 1 159 ? 0.226 5.949 -18.341 1.00 92.44 159 GLU A C 1
ATOM 1276 O O . GLU A 1 159 ? 0.500 4.750 -18.274 1.00 92.44 159 GLU A O 1
ATOM 1281 N N . ARG A 1 160 ? 1.136 6.853 -18.733 1.00 91.44 160 ARG A N 1
ATOM 1282 C CA . ARG A 1 160 ? 2.482 6.478 -19.202 1.00 91.44 160 ARG A CA 1
ATOM 1283 C C . ARG A 1 160 ? 3.295 5.774 -18.115 1.00 91.44 160 ARG A C 1
ATOM 1285 O O . ARG A 1 160 ? 4.074 4.880 -18.425 1.00 91.44 160 ARG A O 1
ATOM 1292 N N . ASN A 1 161 ? 3.087 6.131 -16.847 1.00 87.31 161 ASN A N 1
ATOM 1293 C CA . ASN A 1 161 ? 3.803 5.553 -15.705 1.00 87.31 161 ASN A CA 1
ATOM 1294 C C . ASN A 1 161 ? 3.402 4.096 -15.400 1.00 87.31 161 ASN A C 1
ATOM 1296 O O . ASN A 1 161 ? 4.087 3.407 -14.642 1.00 87.31 161 ASN A O 1
ATOM 1300 N N . TYR A 1 162 ? 2.308 3.616 -15.995 1.00 85.38 162 TYR A N 1
ATOM 1301 C CA . TYR A 1 162 ? 1.762 2.275 -15.773 1.00 85.38 162 TYR A CA 1
ATOM 1302 C C . TYR A 1 162 ? 1.938 1.346 -16.986 1.00 85.38 162 TYR A C 1
ATOM 1304 O O . TYR A 1 162 ? 1.353 0.271 -17.032 1.00 85.38 162 TYR A O 1
ATOM 1312 N N . GLN A 1 163 ? 2.769 1.722 -17.966 1.00 87.00 163 GLN A N 1
ATOM 1313 C CA . GLN A 1 163 ? 3.078 0.867 -19.124 1.00 87.00 163 GLN A CA 1
ATOM 1314 C C . GLN A 1 163 ? 3.996 -0.319 -18.778 1.00 87.00 163 GLN A C 1
ATOM 1316 O O . GLN A 1 163 ? 4.041 -1.297 -19.516 1.00 87.00 163 GLN A O 1
ATOM 1321 N N . GLY A 1 164 ? 4.732 -0.241 -17.663 1.00 83.56 164 GLY A N 1
ATOM 1322 C CA . GLY A 1 164 ? 5.687 -1.269 -17.222 1.00 83.56 164 GLY A CA 1
ATOM 1323 C C . GLY A 1 164 ? 5.077 -2.440 -16.443 1.00 83.56 164 GLY A C 1
ATOM 1324 O O . GLY A 1 164 ? 5.825 -3.266 -15.924 1.00 83.56 164 GLY A O 1
ATOM 1325 N N . GLY A 1 165 ? 3.749 -2.493 -16.323 1.00 92.69 165 GLY A N 1
ATOM 1326 C CA . GLY A 1 165 ? 3.016 -3.487 -15.543 1.00 92.69 165 GLY A CA 1
ATOM 1327 C C . GLY A 1 165 ? 2.043 -2.848 -14.556 1.00 92.69 165 GLY A C 1
ATOM 1328 O O . GLY A 1 165 ? 1.864 -1.628 -14.517 1.00 92.69 165 GLY A O 1
ATOM 1329 N N . GLU A 1 166 ? 1.425 -3.684 -13.732 1.00 94.94 166 GLU A N 1
ATOM 1330 C CA . GLU A 1 166 ? 0.411 -3.277 -12.766 1.00 94.94 166 GLU A CA 1
ATOM 1331 C C . GLU A 1 166 ? 0.950 -3.357 -11.341 1.00 94.94 166 GLU A C 1
ATOM 1333 O O . GLU A 1 166 ? 1.547 -4.354 -10.940 1.00 94.94 166 GLU A O 1
ATOM 1338 N N . GLY A 1 167 ? 0.759 -2.285 -10.573 1.00 95.56 167 GLY A N 1
ATOM 1339 C CA . GLY A 1 167 ? 1.167 -2.243 -9.172 1.00 95.56 167 GLY A CA 1
ATOM 1340 C C . GLY A 1 167 ? 0.127 -2.818 -8.222 1.00 95.56 167 GLY A C 1
ATOM 1341 O O . GLY A 1 167 ? -1.063 -2.856 -8.536 1.00 95.56 167 GLY A O 1
ATOM 1342 N N . PHE A 1 168 ? 0.580 -3.198 -7.025 1.00 97.56 168 PHE A N 1
ATOM 1343 C CA . PHE A 1 168 ? -0.246 -3.859 -6.015 1.00 97.56 168 PHE A CA 1
ATOM 1344 C C . PHE A 1 168 ? -1.530 -3.088 -5.700 1.00 97.56 168 PHE A C 1
ATOM 1346 O O . PHE A 1 168 ? -2.603 -3.678 -5.714 1.00 97.56 168 PHE A O 1
ATOM 1353 N N . ALA A 1 169 ? -1.450 -1.777 -5.441 1.00 97.06 169 ALA A N 1
ATOM 1354 C CA . ALA A 1 169 ? -2.628 -0.991 -5.070 1.00 97.06 169 ALA A CA 1
ATOM 1355 C C . ALA A 1 169 ? -3.683 -0.944 -6.188 1.00 97.06 169 ALA A C 1
ATOM 1357 O O . ALA A 1 169 ? -4.878 -0.946 -5.901 1.00 97.06 169 ALA A O 1
ATOM 1358 N N . ARG A 1 170 ? -3.252 -0.938 -7.456 1.00 96.31 170 ARG A N 1
ATOM 1359 C CA . ARG A 1 170 ? -4.161 -0.960 -8.606 1.00 96.31 170 ARG A CA 1
ATOM 1360 C C . ARG A 1 170 ? -4.835 -2.324 -8.736 1.00 96.31 170 ARG A C 1
ATOM 1362 O O . ARG A 1 170 ? -6.057 -2.377 -8.718 1.00 96.31 170 ARG A O 1
ATOM 1369 N N . TRP A 1 171 ? -4.061 -3.405 -8.715 1.00 97.69 171 TRP A N 1
ATOM 1370 C CA . TRP A 1 171 ? -4.595 -4.769 -8.725 1.00 97.69 171 TRP A CA 1
ATOM 1371 C C . TRP A 1 171 ? -5.537 -5.043 -7.538 1.00 97.69 171 TRP A C 1
ATOM 1373 O O . TRP A 1 171 ? -6.655 -5.526 -7.702 1.00 97.69 171 TRP A O 1
ATOM 1383 N N . ALA A 1 172 ? -5.135 -4.668 -6.320 1.00 97.94 172 ALA A N 1
ATOM 1384 C CA . ALA A 1 172 ? -5.937 -4.876 -5.115 1.00 97.94 172 ALA A CA 1
ATOM 1385 C C . ALA A 1 172 ? -7.267 -4.104 -5.154 1.00 97.94 172 ALA A C 1
ATOM 1387 O O . ALA A 1 172 ? -8.227 -4.505 -4.498 1.00 97.94 172 ALA A O 1
ATOM 1388 N N . SER A 1 173 ? -7.337 -3.015 -5.927 1.00 97.69 173 SER A N 1
ATOM 1389 C CA . SER A 1 173 ? -8.549 -2.209 -6.094 1.00 97.69 173 SER A CA 1
ATOM 1390 C C . SER A 1 173 ? -9.674 -2.907 -6.869 1.00 97.69 173 SER A C 1
ATOM 1392 O O . SER A 1 173 ? -10.829 -2.473 -6.790 1.00 97.69 173 SER A O 1
ATOM 1394 N N . GLU A 1 174 ? -9.342 -4.002 -7.554 1.00 96.88 174 GLU A N 1
ATOM 1395 C CA . GLU A 1 174 ? -10.264 -4.842 -8.321 1.00 96.88 174 GLU A CA 1
ATOM 1396 C C . GLU A 1 174 ? -10.811 -6.018 -7.497 1.00 96.88 174 GLU A C 1
ATOM 1398 O O . GLU A 1 174 ? -11.768 -6.678 -7.906 1.00 96.88 174 GLU A O 1
ATOM 1403 N N . LEU A 1 175 ? -10.232 -6.290 -6.320 1.00 97.19 175 LEU A N 1
ATOM 1404 C CA . LEU A 1 175 ? -10.643 -7.415 -5.486 1.00 97.19 175 LEU A CA 1
ATOM 1405 C C . LEU A 1 175 ? -12.028 -7.189 -4.850 1.00 97.19 175 LEU A C 1
ATOM 1407 O O . LEU A 1 175 ? -12.351 -6.071 -4.435 1.00 97.19 175 LEU A O 1
ATOM 1411 N N . PRO A 1 176 ? -12.851 -8.244 -4.695 1.00 96.50 176 PRO A N 1
ATOM 1412 C CA . PRO A 1 176 ? -14.158 -8.115 -4.061 1.00 96.50 176 PRO A CA 1
ATOM 1413 C C . PRO A 1 176 ? -14.064 -7.577 -2.626 1.00 96.50 176 PRO A C 1
ATOM 1415 O O . PR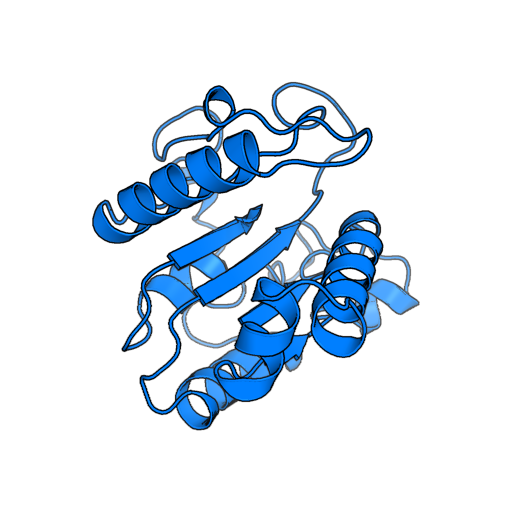O A 1 176 ? -13.206 -7.986 -1.844 1.00 96.50 176 PRO A O 1
ATOM 1418 N N . GLY A 1 177 ? -14.974 -6.662 -2.281 1.00 95.75 177 GLY A N 1
ATOM 1419 C CA . GLY A 1 177 ? -15.070 -6.062 -0.946 1.00 95.75 177 GLY A CA 1
ATOM 1420 C C . GLY A 1 177 ? -14.164 -4.851 -0.703 1.00 95.75 177 GLY A C 1
ATOM 1421 O O . GLY A 1 177 ? -14.371 -4.141 0.287 1.00 95.75 177 GLY A O 1
ATOM 1422 N N . ILE A 1 178 ? -13.216 -4.562 -1.604 1.00 98.00 178 ILE A N 1
ATOM 1423 C CA . ILE A 1 178 ? -12.261 -3.466 -1.419 1.00 98.00 178 ILE A CA 1
ATOM 1424 C C . ILE A 1 178 ? -12.952 -2.107 -1.388 1.00 98.00 178 ILE A C 1
ATOM 1426 O O . ILE A 1 178 ? -13.746 -1.753 -2.263 1.00 98.00 178 ILE A O 1
ATOM 1430 N N . ARG A 1 179 ? -12.618 -1.316 -0.368 1.00 97.94 179 ARG A N 1
ATOM 1431 C CA . ARG A 1 179 ? -13.047 0.080 -0.238 1.00 97.94 179 ARG A CA 1
ATOM 1432 C C . ARG A 1 179 ? -11.888 1.029 -0.481 1.00 97.94 179 ARG A C 1
ATOM 1434 O O . ARG A 1 179 ? -12.019 1.959 -1.263 1.00 97.94 179 ARG A O 1
ATOM 1441 N N . LEU A 1 180 ? -10.750 0.760 0.151 1.00 98.56 180 LEU A N 1
ATOM 1442 C CA . LEU A 1 180 ? -9.542 1.564 0.025 1.00 98.56 180 LEU A CA 1
ATOM 1443 C C . LEU A 1 180 ? -8.385 0.692 -0.455 1.00 98.56 180 LEU A C 1
ATOM 1445 O O . LEU A 1 180 ? -7.979 -0.230 0.247 1.00 98.56 180 LEU A O 1
ATOM 1449 N N . ALA A 1 181 ? -7.817 1.031 -1.606 1.00 98.44 181 ALA A N 1
ATOM 1450 C CA . ALA A 1 181 ? -6.525 0.528 -2.049 1.00 98.44 181 ALA A CA 1
ATOM 1451 C C . ALA A 1 181 ? -5.624 1.727 -2.347 1.00 98.44 181 ALA A C 1
ATOM 1453 O O . ALA A 1 181 ? -6.047 2.649 -3.045 1.00 98.44 181 ALA A O 1
ATOM 1454 N N . THR A 1 182 ? -4.421 1.769 -1.778 1.00 97.88 182 THR A N 1
ATOM 1455 C CA . THR A 1 182 ? -3.536 2.923 -1.963 1.00 97.88 182 THR A CA 1
ATOM 1456 C C . THR A 1 182 ? -2.069 2.566 -1.842 1.00 97.88 182 THR A C 1
ATOM 1458 O O . THR A 1 182 ? -1.696 1.725 -1.027 1.00 97.88 182 THR A O 1
ATOM 1461 N N . SER A 1 183 ? -1.253 3.286 -2.610 1.00 95.62 183 SER A N 1
ATOM 1462 C CA . SER A 1 183 ? 0.165 3.466 -2.315 1.00 95.62 183 SER A CA 1
ATOM 1463 C C . SER A 1 183 ? 0.351 4.768 -1.531 1.00 95.62 183 SER A C 1
ATOM 1465 O O . SER A 1 183 ? -0.326 5.759 -1.841 1.00 95.62 183 SER A O 1
ATOM 1467 N N . ILE A 1 184 ? 1.208 4.744 -0.512 1.00 91.50 184 ILE A N 1
ATOM 1468 C CA . ILE A 1 184 ? 1.552 5.876 0.368 1.00 91.50 184 ILE A CA 1
ATOM 1469 C C . ILE A 1 184 ? 3.056 5.934 0.592 1.00 91.50 184 ILE A C 1
ATOM 1471 O O . ILE A 1 184 ? 3.637 4.835 0.696 1.00 91.50 184 ILE A O 1
#

Solvent-accessible surface area (backbone atoms only — not comparable to full-atom values): 10033 Å² total; per-residue (Å²): 65,38,39,22,19,35,32,24,54,32,60,70,38,53,58,52,50,49,53,50,50,49,37,46,76,67,41,84,50,70,67,26,51,48,40,65,76,74,53,87,82,52,75,41,74,55,52,29,50,67,36,41,76,73,67,34,63,30,66,82,30,81,99,57,22,59,55,20,31,58,44,88,76,42,85,48,71,53,50,37,48,48,65,58,44,49,58,67,72,37,69,48,62,39,44,47,38,41,35,39,58,55,94,55,86,64,60,94,72,39,83,58,56,43,40,57,38,46,84,51,62,70,34,29,54,39,47,52,52,49,34,45,49,48,39,75,67,63,68,85,90,70,76,53,51,50,86,55,48,41,49,48,75,43,86,77,45,32,76,79,70,49,73,77,37,30,28,62,34,64,53,50,55,71,42,57,54,45,50,35,37,31,39,58

Sequence (184 aa):
MITCRHHCCEMMVNYVVEGMIAFMLSDPAPEAQWLRSSVEFLIVPFVDKDGVEDGDQGKNRRPRDHGRDYLDESIHPSTRALREMLPAWSDGRLAVALDLHCPHISGKHNEVIYLVGSPDERIAREQQAFSRLLELRRQGGLPFFAKDFLPFGVDWNNERNYQGGEGFARWASELPGIRLATSI

pLDDT: mean 95.21, std 3.7, range [80.0, 98.62]

Nearest PDB structures (foldseek):
  8v3o-assembly1_A  TM=7.798E-01  e=4.456E-06  Homo sapiens
  8v3p-assembly1_A  TM=7.824E-01  e=6.623E-06  Homo sapiens
  8v3m-assembly1_A  TM=7.667E-01  e=7.075E-06  Homo sapiens
  8v3n-assembly1_A  TM=7.229E-01  e=5.803E-06  Homo sapiens
  8v4l-assembly1_E  TM=7.820E-01  e=1.906E-05  Homo sapiens